Protein AF-A0A2X3EE36-F1 (afdb_monomer_lite)

Organism: Klebsiella pneumoniae (NCBI:txid573)

InterPro domains:
  IPR001188 Spermidine/putrescine-binding periplasmic protein [PR00909] (7-21)
  IPR001188 Spermidine/putrescine-binding periplasmic protein [PR00909] (25-44)
  IPR001188 Spermidine/putrescine-binding periplasmic protein [PR00909] (62-81)
  IPR001188 Spermidine/putrescine-binding periplasmic protein [PR00909] (106-125)
  IPR001188 Spermidine/putrescine-binding periplasmic protein [PR00909] (151-177)
  IPR006059 Bacterial-type extracellular solute-binding protein [PF13416] (22-170)

Radius of gyration: 32.61 Å; chains: 1; bounding box: 85×67×103 Å

Secondary structure (DSSP, 8-state):
--PPPPSSSS-TTSGGGTT-EEEES-HHHHHHHHHHHHT--TT---HHHHHHHHHHHHHHGGGEEEEESS-TTHHHHHTS-SEEEEEHHHHHHHHHTT--EEEE--TT--EE--------TT-TTHHHHHHHHHHHTSHHHHHHHHHHH-PPP--TTHHHHS-HHHHH-TTTS--HHHHHHSEE----GGGHHHHHHHHHHHHHTTSS-TT---PPP-------PPP-PPP---------------------------------------PPP------------HHHHHHHHHHHGGG-PPPEEEEEEE----PPPPP--

Sequence (321 aa):
MTRKLSPAGPTWWKPEYKSSLLLTDDAREVFQMALRKLGYSGNTTDPKEIEAAYNELKKLMPNVAAFNSDNPANPYMEGEVNLGMVWNGSAYVARQAGTPLEVIWPKEGGIFWMDSLSIPANAKNVDGALKLINFLLRPDVAKQVAETIGYPTPNLAARKMLSPAVANDKSLYPDAATIEKGEWQNDVGSASAIYEEYYQKLKAGRLIPQGGTAVPPFFFALTLAPQRAPEERRQFAPARPMVKIHQPLRHRFLPPVGDEPGRQGHQRQFAMPKTTRKRPKRRLNHRAIRFLQHKAVMHLAPPALNIVERVAGKRPPRARG

Foldseek 3Di:
DFDDDDQDAPPLLDPVLFLAEEEELDLLRLLCVQLLNVVHHSQDLPLVSSVNSLVVLLSNLRNYNYYHHVQSCVCQLVPSHFWYWGWLLSQVLSVVVVFQKDFGAHPSAFEFEDDDQDADPPHPCVVVSVVVVVVCLDLVNVLVVCVNRVAFGLNPSVLVVHDPVSNVPCSRFPDPVRVVSHHYDDDNPPSVVSSVVSSVVSVVVSVDPPVDDDDDDPDPPPPPDDDDDDDDDDDDDDDDDDDDDDDDDDDDDDDDDDDDDDDDDDDDDDDDDDDDDDDDPPDPDVVNVVVCVVVSVVPGRGTTITIIGRRPDDDDDDDDD

Structure (mmCIF, N/CA/C/O backbone):
data_AF-A0A2X3EE36-F1
#
_entry.id   AF-A0A2X3EE36-F1
#
loop_
_atom_site.group_PDB
_atom_site.id
_atom_site.type_symbol
_atom_site.label_atom_id
_atom_site.label_alt_id
_atom_site.label_comp_id
_atom_site.label_asym_id
_atom_site.label_entity_id
_atom_site.label_seq_id
_atom_site.pdbx_PDB_ins_code
_atom_site.Cartn_x
_atom_site.Cartn_y
_atom_site.Cartn_z
_atom_site.occupancy
_atom_site.B_iso_or_equiv
_atom_site.auth_seq_id
_atom_site.auth_comp_id
_atom_site.auth_asym_id
_atom_site.auth_atom_id
_atom_site.pdbx_PDB_model_num
ATOM 1 N N . MET A 1 1 ? -16.880 -24.205 15.183 1.00 28.88 1 MET A N 1
ATOM 2 C CA . MET A 1 1 ? -17.5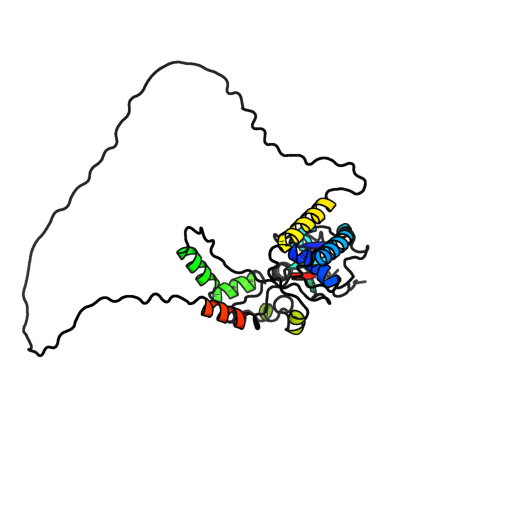38 -23.283 14.232 1.00 28.88 1 MET A CA 1
ATOM 3 C C . MET A 1 1 ? -16.464 -22.419 13.594 1.00 28.88 1 MET A C 1
ATOM 5 O O . MET A 1 1 ? -15.708 -21.806 14.335 1.00 28.88 1 MET A O 1
ATOM 9 N N . THR A 1 2 ? -16.360 -22.381 12.267 1.00 25.48 2 THR A N 1
ATOM 10 C CA . THR A 1 2 ? -15.488 -21.424 11.564 1.00 25.48 2 THR A CA 1
ATOM 11 C C . THR A 1 2 ? -16.133 -20.043 11.613 1.00 25.48 2 THR A C 1
ATOM 13 O O . THR A 1 2 ? -17.184 -19.845 11.001 1.00 25.48 2 THR A O 1
ATOM 16 N N . ARG A 1 3 ? -15.539 -19.093 12.348 1.00 31.31 3 ARG A N 1
ATOM 17 C CA . ARG A 1 3 ? -15.938 -17.683 12.245 1.00 31.31 3 ARG A CA 1
ATOM 18 C C . ARG A 1 3 ? -15.606 -17.213 10.828 1.00 31.31 3 ARG A C 1
ATOM 20 O O . ARG A 1 3 ? -14.444 -17.248 10.452 1.00 31.31 3 ARG A O 1
ATOM 27 N N . LYS A 1 4 ? -16.617 -16.787 10.070 1.00 31.38 4 LYS A N 1
ATOM 28 C CA . LYS A 1 4 ? -16.414 -15.825 8.984 1.00 31.38 4 LYS A CA 1
ATOM 29 C C . LYS A 1 4 ? -16.323 -14.456 9.647 1.00 31.38 4 LYS A C 1
ATOM 31 O O . LYS A 1 4 ? -17.301 -14.068 10.293 1.00 31.38 4 LYS A O 1
ATOM 36 N N . LEU A 1 5 ? -15.207 -13.744 9.528 1.00 39.59 5 LEU A N 1
ATOM 37 C CA . LEU A 1 5 ? -15.243 -12.303 9.765 1.00 39.59 5 LEU A CA 1
ATOM 38 C C . LEU A 1 5 ? -15.802 -11.615 8.502 1.00 39.59 5 LEU A C 1
ATOM 40 O O . LEU A 1 5 ? -16.167 -12.271 7.522 1.00 39.59 5 LEU A O 1
ATOM 44 N N . SER A 1 6 ? -16.055 -10.309 8.581 1.00 34.66 6 SER A N 1
ATOM 45 C CA . SER A 1 6 ? -16.790 -9.581 7.536 1.00 34.66 6 SER A CA 1
ATOM 46 C C . SER A 1 6 ? -15.816 -8.856 6.607 1.00 34.66 6 SER A C 1
ATOM 48 O O . SER A 1 6 ? -14.904 -8.206 7.128 1.00 34.66 6 SER A O 1
ATOM 50 N N . PRO A 1 7 ? -16.012 -8.882 5.269 1.00 41.47 7 PRO A N 1
ATOM 51 C CA . PRO A 1 7 ? -15.188 -8.099 4.351 1.00 41.47 7 PRO A CA 1
ATOM 52 C C . PRO A 1 7 ? -15.228 -6.623 4.747 1.00 41.47 7 PRO A C 1
ATOM 54 O O . PRO A 1 7 ? -16.262 -6.137 5.213 1.00 41.47 7 PRO A O 1
ATOM 57 N N . ALA A 1 8 ? -14.083 -5.951 4.658 1.00 45.56 8 ALA A N 1
ATOM 58 C CA . ALA A 1 8 ? -13.728 -4.961 5.668 1.00 45.56 8 ALA A CA 1
ATOM 59 C C . ALA A 1 8 ? -14.595 -3.688 5.696 1.00 45.56 8 ALA A C 1
ATOM 61 O O . ALA A 1 8 ? -15.374 -3.410 4.785 1.00 45.56 8 ALA A O 1
ATOM 62 N N . GLY A 1 9 ? -14.469 -2.976 6.816 1.00 55.03 9 GLY A N 1
ATOM 63 C CA . GLY A 1 9 ? -15.269 -1.816 7.205 1.00 55.03 9 GLY A CA 1
ATOM 64 C C . GLY A 1 9 ? -15.816 -1.955 8.631 1.00 55.03 9 GLY A C 1
ATOM 65 O O . GLY A 1 9 ? -16.107 -3.081 9.054 1.00 55.03 9 GLY A O 1
ATOM 66 N N . PRO A 1 10 ? -15.881 -0.843 9.395 1.00 55.69 10 PRO A N 1
ATOM 67 C CA . PRO A 1 10 ? -15.977 -0.676 10.860 1.00 55.69 10 PRO A CA 1
ATOM 68 C C . PRO A 1 10 ? -15.433 -1.727 11.853 1.00 55.69 10 PRO A C 1
ATOM 70 O O . PRO A 1 10 ? -15.508 -1.525 13.062 1.00 55.69 10 PRO A O 1
ATOM 73 N N . THR A 1 11 ? -14.873 -2.841 11.393 1.00 70.44 11 THR A N 1
ATOM 74 C CA . THR A 1 11 ? -14.727 -4.066 12.187 1.00 70.44 11 THR A CA 1
ATOM 75 C C . THR A 1 11 ? -13.441 -4.074 13.008 1.00 70.44 11 THR A C 1
ATOM 77 O O . THR A 1 11 ? -13.470 -4.472 14.166 1.00 70.44 11 THR A O 1
ATOM 80 N N . TRP A 1 12 ? -12.335 -3.552 12.476 1.00 84.88 12 TRP A N 1
ATOM 81 C CA . TRP A 1 12 ? -11.042 -3.522 13.173 1.00 84.88 12 TRP A CA 1
ATOM 82 C C . TRP A 1 12 ? -11.025 -2.678 14.455 1.00 84.88 12 TRP A C 1
ATOM 84 O O . TRP A 1 12 ? -10.205 -2.930 15.328 1.00 84.88 12 TRP A O 1
ATOM 94 N N . TRP A 1 13 ? -11.944 -1.718 14.603 1.00 87.88 13 TRP A N 1
ATOM 95 C CA . TRP A 1 13 ? -12.088 -0.887 15.808 1.00 87.88 13 TRP A CA 1
ATOM 96 C C . TRP A 1 13 ? -12.864 -1.578 16.945 1.00 87.88 13 TRP A C 1
ATOM 98 O O . TRP A 1 13 ? -13.008 -1.010 18.026 1.00 87.88 13 TRP A O 1
ATOM 108 N N . LYS A 1 14 ? -13.387 -2.793 16.738 1.00 89.31 14 LYS A N 1
ATOM 109 C CA . LYS A 1 14 ? -14.098 -3.526 17.793 1.00 89.31 14 LYS A CA 1
ATOM 110 C C . LYS A 1 14 ? -13.132 -4.039 18.877 1.00 89.31 14 LYS A C 1
ATOM 112 O O . LYS A 1 14 ? -12.052 -4.518 18.532 1.00 89.31 14 LYS A O 1
ATOM 117 N N . PRO A 1 15 ? -13.537 -4.093 20.162 1.00 87.94 15 PRO A N 1
ATOM 118 C CA . PRO A 1 15 ? -12.712 -4.657 21.240 1.00 87.94 15 PRO A CA 1
ATOM 119 C C . PRO A 1 15 ? -12.329 -6.139 21.071 1.00 87.94 15 PRO A C 1
ATOM 121 O O . PRO A 1 15 ? -11.398 -6.606 21.720 1.00 87.94 15 PRO A O 1
ATOM 124 N N . GLU A 1 16 ? -13.022 -6.886 20.200 1.00 88.88 16 GLU A N 1
ATOM 125 C CA . GLU A 1 16 ? -12.736 -8.302 19.907 1.00 88.88 16 GLU A CA 1
ATOM 126 C C . GLU A 1 16 ? -11.373 -8.542 19.221 1.00 88.88 16 GLU A C 1
ATOM 128 O O . GLU A 1 16 ? -10.934 -9.688 19.161 1.00 88.88 16 GLU A O 1
ATOM 133 N N . TYR A 1 17 ? -10.699 -7.479 18.754 1.00 89.88 17 TYR A N 1
ATOM 134 C CA . TYR A 1 17 ? -9.378 -7.514 18.102 1.00 89.88 17 TYR A CA 1
ATOM 135 C C . TYR A 1 17 ? -8.240 -6.926 18.954 1.00 89.88 17 TYR A C 1
ATOM 137 O O . TYR A 1 17 ? -7.197 -6.542 18.422 1.00 89.88 17 TYR A O 1
ATOM 145 N N . LYS A 1 18 ? -8.434 -6.820 20.277 1.00 90.62 18 LYS A N 1
ATOM 146 C CA . LYS A 1 18 ? -7.412 -6.311 21.203 1.00 90.62 18 LYS A CA 1
ATOM 147 C C . LYS A 1 18 ? -6.085 -7.059 21.017 1.00 90.62 18 LYS A C 1
ATOM 149 O O . LYS A 1 18 ? -6.055 -8.284 21.097 1.00 90.62 18 LYS A O 1
ATOM 154 N N . SER A 1 19 ? -5.001 -6.314 20.800 1.00 90.69 19 SER A N 1
ATOM 155 C CA . SER A 1 19 ? -3.655 -6.841 20.533 1.00 90.69 19 SER A CA 1
ATOM 156 C C . SER A 1 19 ? -3.584 -7.951 19.463 1.00 90.69 19 SER A C 1
ATOM 158 O O . SER A 1 19 ? -2.839 -8.910 19.649 1.00 90.69 19 SER A O 1
ATOM 160 N N . SER A 1 20 ? -4.334 -7.856 18.353 1.00 88.94 20 SER A N 1
ATOM 161 C CA . SER A 1 20 ? -4.339 -8.895 17.300 1.00 88.94 20 SER A CA 1
ATOM 162 C C . SER A 1 20 ? -4.134 -8.409 15.858 1.00 88.94 20 SER A C 1
ATOM 164 O O . SER A 1 20 ? -4.080 -9.247 14.954 1.00 88.94 20 SER A O 1
ATOM 166 N N . LEU A 1 21 ? -4.074 -7.093 15.621 1.00 92.38 21 LEU A N 1
ATOM 167 C CA . LEU A 1 21 ? -3.913 -6.500 14.287 1.00 92.38 21 LEU A CA 1
ATOM 168 C C . LEU A 1 21 ? -2.441 -6.254 13.941 1.00 92.38 21 LEU A C 1
ATOM 170 O O . LEU A 1 21 ? -1.703 -5.705 14.762 1.00 92.38 21 LEU A O 1
ATOM 174 N N . LEU A 1 22 ? -2.044 -6.534 12.700 1.00 93.75 22 LEU A N 1
ATOM 175 C CA . LEU A 1 22 ? -0.858 -5.914 12.099 1.00 93.75 22 LEU A CA 1
ATOM 176 C C . LEU A 1 22 ? -1.270 -4.691 11.274 1.00 93.75 22 LEU A C 1
ATOM 178 O O . LEU A 1 22 ? -2.220 -4.757 10.494 1.00 93.75 22 LEU A O 1
ATOM 182 N N . LEU A 1 23 ? -0.544 -3.588 11.433 1.00 95.00 23 LEU A N 1
ATOM 183 C CA . LEU A 1 23 ? -0.570 -2.461 10.501 1.00 95.00 23 LEU A CA 1
ATOM 184 C C . LEU A 1 23 ? 0.735 -2.455 9.691 1.00 95.00 23 LEU A C 1
ATOM 186 O O . LEU A 1 23 ? 1.769 -2.918 10.182 1.00 95.00 23 LEU A O 1
ATOM 190 N N . THR A 1 24 ? 0.715 -1.944 8.462 1.00 94.06 24 THR A N 1
ATOM 191 C CA . THR A 1 24 ? 1.970 -1.659 7.756 1.00 94.06 24 THR A CA 1
ATOM 192 C C . THR A 1 24 ? 2.668 -0.481 8.430 1.00 94.06 24 THR A C 1
ATOM 194 O O . THR A 1 24 ? 2.008 0.398 8.985 1.00 94.06 24 THR A O 1
ATOM 197 N N . ASP A 1 25 ? 4.004 -0.471 8.449 1.00 95.69 25 ASP A N 1
ATOM 198 C CA . ASP A 1 25 ? 4.755 0.640 9.053 1.00 95.69 25 ASP A CA 1
ATOM 199 C C . ASP A 1 25 ? 4.966 1.797 8.057 1.00 95.69 25 ASP A C 1
ATOM 201 O O . ASP A 1 25 ? 6.096 2.141 7.715 1.00 95.69 25 ASP A O 1
ATOM 205 N N . ASP A 1 26 ? 3.855 2.353 7.563 1.00 96.31 26 ASP A N 1
ATOM 206 C CA . ASP A 1 26 ? 3.809 3.467 6.609 1.00 96.31 26 ASP A CA 1
ATOM 207 C C . ASP A 1 26 ? 2.773 4.523 7.042 1.00 96.31 26 ASP A C 1
ATOM 209 O O . ASP A 1 26 ? 1.603 4.222 7.303 1.00 96.31 26 ASP A O 1
ATOM 213 N N . ALA A 1 27 ? 3.202 5.788 7.104 1.00 96.62 27 ALA A N 1
ATOM 214 C CA . ALA A 1 27 ? 2.373 6.892 7.578 1.00 96.62 27 ALA A CA 1
ATOM 215 C C . ALA A 1 27 ? 1.174 7.186 6.659 1.00 96.62 27 ALA A C 1
ATOM 217 O O . ALA A 1 27 ? 0.090 7.516 7.143 1.00 96.62 27 ALA A O 1
ATOM 218 N N . ARG A 1 28 ? 1.336 7.070 5.336 1.00 97.75 28 ARG A N 1
ATOM 219 C CA . ARG A 1 28 ? 0.282 7.373 4.358 1.00 97.75 28 ARG A CA 1
ATOM 220 C C . ARG A 1 28 ? -0.739 6.248 4.269 1.00 97.75 28 ARG A C 1
ATOM 222 O O . ARG A 1 28 ? -1.928 6.544 4.206 1.00 97.75 28 ARG A O 1
ATOM 229 N N . GLU A 1 29 ? -0.322 4.986 4.310 1.00 96.44 29 GLU A N 1
ATOM 230 C CA . GLU A 1 29 ? -1.220 3.825 4.303 1.00 96.44 29 GLU A CA 1
ATOM 231 C C . GLU A 1 29 ? -2.089 3.781 5.568 1.00 96.44 29 GLU A C 1
ATOM 233 O O . GLU A 1 29 ? -3.316 3.655 5.480 1.00 96.44 29 GLU A O 1
ATOM 238 N N . VAL A 1 30 ? -1.477 3.946 6.748 1.00 96.81 30 VAL A N 1
ATOM 239 C CA . VAL A 1 30 ? -2.191 3.908 8.035 1.00 96.81 30 VAL A CA 1
ATOM 240 C C . VAL A 1 30 ? -3.170 5.079 8.167 1.00 96.81 30 VAL A C 1
ATOM 242 O O . VAL A 1 30 ? -4.303 4.881 8.614 1.00 96.81 30 VAL A O 1
ATOM 245 N N . PHE A 1 31 ? -2.800 6.287 7.725 1.00 97.81 31 PHE A N 1
ATOM 246 C CA . PHE A 1 31 ? -3.742 7.411 7.699 1.00 97.81 31 PHE A CA 1
ATOM 247 C C . PHE A 1 31 ? -4.828 7.251 6.641 1.00 97.81 31 PHE A C 1
ATOM 249 O O . PHE A 1 31 ? -5.990 7.518 6.943 1.00 97.81 31 PHE A O 1
ATOM 256 N N . GLN A 1 32 ? -4.503 6.777 5.436 1.00 97.44 32 GLN A N 1
ATOM 257 C CA . GLN A 1 32 ? -5.495 6.565 4.385 1.00 97.44 32 GLN A CA 1
ATOM 258 C C . GLN A 1 32 ? -6.576 5.571 4.823 1.00 97.44 32 GLN A C 1
ATOM 260 O O . GLN A 1 32 ? -7.752 5.846 4.612 1.00 97.44 32 GLN A O 1
ATOM 265 N N . MET A 1 33 ? -6.231 4.485 5.520 1.00 95.00 33 MET A N 1
ATOM 266 C CA . MET A 1 33 ? -7.220 3.588 6.137 1.00 95.00 33 MET A CA 1
ATOM 267 C C . MET A 1 33 ? -8.234 4.350 7.018 1.00 95.00 33 MET A C 1
ATOM 269 O O . MET A 1 33 ? -9.443 4.129 6.912 1.00 95.00 33 MET A O 1
ATOM 273 N N . ALA A 1 34 ? -7.762 5.244 7.891 1.00 95.75 34 ALA A N 1
ATOM 274 C CA . ALA A 1 34 ? -8.623 5.994 8.806 1.00 95.75 34 ALA A CA 1
ATOM 275 C C . ALA A 1 34 ? -9.409 7.122 8.111 1.00 95.75 34 ALA A C 1
ATOM 277 O O . ALA A 1 34 ? -10.579 7.330 8.431 1.00 95.75 34 ALA A O 1
ATOM 278 N N . LEU A 1 35 ? -8.808 7.795 7.125 1.00 96.94 35 LEU A N 1
ATOM 279 C CA . LEU A 1 35 ? -9.465 8.789 6.269 1.00 96.94 35 LEU A CA 1
ATOM 280 C C . LEU A 1 35 ? -10.614 8.152 5.476 1.00 96.94 35 LEU A C 1
ATOM 282 O O . LEU A 1 35 ? -11.746 8.622 5.559 1.00 96.94 35 LEU A O 1
ATOM 286 N N . ARG A 1 36 ? -10.367 7.014 4.813 1.00 94.44 36 ARG A N 1
ATOM 287 C CA . ARG A 1 36 ? -11.389 6.268 4.058 1.00 94.44 36 ARG A CA 1
ATOM 288 C C . ARG A 1 36 ? -12.525 5.770 4.956 1.00 94.44 36 ARG A C 1
ATOM 290 O O . ARG A 1 36 ? -13.685 5.878 4.569 1.00 94.44 36 ARG A O 1
ATOM 297 N N . LYS A 1 37 ? -12.226 5.322 6.185 1.00 92.62 37 LYS A N 1
ATOM 298 C CA . LYS A 1 37 ? -13.236 4.999 7.218 1.00 92.62 37 LYS A CA 1
ATOM 299 C C . LYS A 1 37 ? -14.109 6.206 7.608 1.00 92.62 37 LYS A C 1
ATOM 301 O O . LYS A 1 37 ? -15.260 6.014 7.998 1.00 92.62 37 LYS A O 1
ATOM 306 N N . LEU A 1 38 ? -13.569 7.424 7.559 1.00 94.44 38 LEU A N 1
ATOM 307 C CA . LEU A 1 38 ? -14.293 8.671 7.838 1.00 94.44 38 LEU A CA 1
ATOM 308 C C . LEU A 1 38 ? -15.017 9.248 6.606 1.00 94.44 38 LEU A C 1
ATOM 310 O O . LEU A 1 38 ? -15.782 10.197 6.752 1.00 94.44 38 LEU A O 1
ATOM 314 N N . GLY A 1 39 ? -14.809 8.679 5.413 1.00 94.88 39 GLY A N 1
ATOM 315 C CA . GLY A 1 39 ? -15.332 9.199 4.145 1.00 94.88 39 GLY A CA 1
ATOM 316 C C . GLY A 1 39 ? -14.458 10.274 3.484 1.00 94.88 39 GLY A C 1
ATOM 317 O O . GLY A 1 39 ? -14.862 10.834 2.468 1.00 94.88 39 GLY A O 1
ATOM 318 N N . TYR A 1 40 ? -13.268 10.545 4.027 1.00 96.75 40 TYR A N 1
ATOM 319 C CA . TYR A 1 40 ? -12.292 11.484 3.470 1.00 96.75 40 TYR A CA 1
ATOM 320 C C . TYR A 1 40 ? -11.366 10.815 2.441 1.00 96.75 40 TYR A C 1
ATOM 322 O O . TYR A 1 40 ? -11.171 9.596 2.437 1.00 96.75 40 TYR A O 1
ATOM 330 N N . SER A 1 41 ? -10.752 11.631 1.582 1.00 96.94 41 SER A N 1
ATOM 331 C CA . SER A 1 41 ? -9.709 11.190 0.647 1.00 96.94 41 SER A CA 1
ATOM 332 C C . SER A 1 41 ? -8.419 10.833 1.389 1.00 96.94 41 SER A C 1
ATOM 334 O O . SER A 1 41 ? -7.961 11.580 2.251 1.00 96.94 41 SER A O 1
ATOM 336 N N . GLY A 1 42 ? -7.764 9.743 0.979 1.00 95.69 42 GLY A N 1
ATOM 337 C CA . GLY A 1 42 ? -6.408 9.378 1.416 1.00 95.69 42 GLY A CA 1
ATOM 338 C C . GLY A 1 42 ? -5.309 10.371 1.018 1.00 95.69 42 GLY A C 1
ATOM 339 O O . GLY A 1 42 ? -4.155 10.215 1.419 1.00 95.69 42 GLY A O 1
ATOM 340 N N . ASN A 1 43 ? -5.658 11.374 0.213 1.00 98.12 43 ASN A N 1
ATOM 341 C CA . ASN A 1 43 ? -4.789 12.420 -0.314 1.00 98.12 43 ASN A CA 1
ATOM 342 C C . ASN A 1 43 ? -5.197 13.818 0.166 1.00 98.12 43 ASN A C 1
ATOM 344 O O . ASN A 1 43 ? -4.785 14.812 -0.431 1.00 98.12 43 ASN A O 1
ATOM 348 N N . THR A 1 44 ? -6.014 13.912 1.220 1.00 98.25 44 THR A N 1
ATOM 349 C CA . THR A 1 44 ? -6.406 15.211 1.770 1.00 98.25 44 THR A CA 1
ATOM 350 C C . THR A 1 44 ? -5.199 16.014 2.254 1.00 98.25 44 THR A C 1
ATOM 352 O O . THR A 1 44 ? -4.204 15.470 2.750 1.00 98.25 44 THR A O 1
ATOM 355 N N . THR A 1 45 ? -5.305 17.330 2.103 1.00 98.25 45 THR A N 1
ATOM 356 C CA . THR A 1 45 ? -4.342 18.321 2.586 1.00 98.25 45 THR A CA 1
ATOM 357 C C . THR A 1 45 ? -4.947 19.250 3.643 1.00 98.25 45 THR A C 1
ATOM 359 O O . THR A 1 45 ? -4.241 20.143 4.110 1.00 98.25 45 THR A O 1
ATOM 362 N N . ASP A 1 46 ? -6.206 19.042 4.065 1.00 98.44 46 ASP A N 1
ATOM 363 C CA . ASP A 1 46 ? -6.790 19.760 5.208 1.00 98.44 46 ASP A CA 1
ATOM 364 C C . ASP A 1 46 ? -6.247 19.166 6.526 1.00 98.44 46 ASP A C 1
ATOM 366 O O . ASP A 1 46 ? -6.512 17.995 6.829 1.00 98.44 46 ASP A O 1
ATOM 370 N N . PRO A 1 47 ? -5.523 19.947 7.356 1.00 97.94 47 PRO A N 1
ATOM 371 C CA . PRO A 1 47 ? -5.020 19.478 8.644 1.00 97.94 47 PRO A CA 1
ATOM 372 C C . PRO A 1 47 ? -6.107 18.928 9.578 1.00 97.94 47 PRO A C 1
ATOM 374 O O . PRO A 1 47 ? -5.806 18.069 10.401 1.00 97.94 47 PRO A O 1
ATOM 377 N N . LYS A 1 48 ? -7.362 19.381 9.455 1.00 98.38 48 LYS A N 1
ATOM 378 C CA . LYS A 1 48 ? -8.489 18.937 10.291 1.00 98.38 48 LYS A CA 1
ATOM 379 C C . LYS A 1 48 ? -8.955 17.528 9.942 1.00 98.38 48 LYS A C 1
ATOM 381 O O . LYS A 1 48 ? -9.296 16.767 10.843 1.00 98.38 48 LYS A O 1
ATOM 386 N N . GLU A 1 49 ? -8.952 17.161 8.661 1.00 98.50 49 GLU A N 1
ATOM 387 C CA . GLU A 1 49 ? -9.277 15.795 8.229 1.00 98.50 49 GLU A CA 1
ATOM 388 C C . GLU A 1 49 ? -8.162 14.823 8.651 1.00 98.50 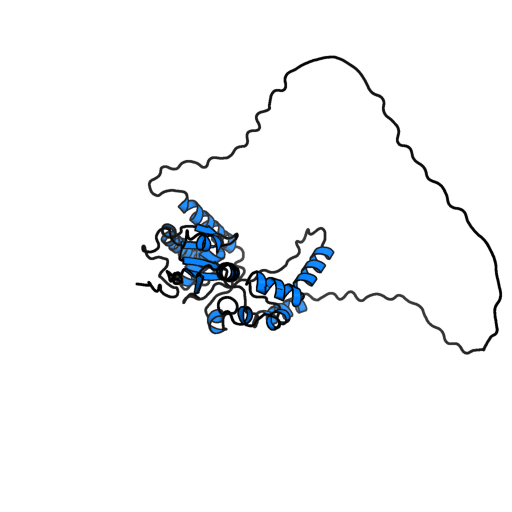49 GLU A C 1
ATOM 390 O O . GLU A 1 49 ? -8.440 13.731 9.154 1.00 98.50 49 GLU A O 1
ATOM 395 N N . ILE A 1 50 ? -6.899 15.259 8.555 1.00 98.44 50 ILE A N 1
ATOM 396 C CA . ILE A 1 50 ? -5.730 14.508 9.042 1.00 98.44 50 ILE A CA 1
ATOM 397 C C . ILE A 1 50 ? -5.786 14.351 10.575 1.00 98.44 50 ILE A C 1
ATOM 399 O O . ILE A 1 50 ? -5.585 13.251 11.093 1.00 98.44 50 ILE A O 1
ATOM 403 N N . GLU A 1 51 ? -6.127 15.405 11.322 1.00 98.31 51 GLU A N 1
ATOM 404 C CA . GLU A 1 51 ? -6.310 15.336 12.777 1.00 98.31 51 GLU A CA 1
ATOM 405 C C . GLU A 1 51 ? -7.504 14.449 13.175 1.00 98.31 51 GLU A C 1
ATOM 407 O O . GLU A 1 51 ? -7.417 13.692 14.148 1.00 98.31 51 GLU A O 1
ATOM 412 N N . ALA A 1 52 ? -8.609 14.472 12.424 1.00 98.31 52 ALA A N 1
ATOM 413 C CA . ALA A 1 52 ? -9.732 13.559 12.636 1.00 98.31 52 ALA A CA 1
ATOM 414 C C . ALA A 1 52 ? -9.301 12.093 12.443 1.00 98.31 52 ALA A C 1
ATOM 416 O O . ALA A 1 52 ? -9.591 11.248 13.295 1.00 98.31 52 ALA A O 1
ATOM 417 N N . ALA A 1 53 ? -8.528 11.799 11.392 1.00 98.00 53 ALA A N 1
ATOM 418 C CA . ALA A 1 53 ? -7.956 10.475 11.156 1.00 98.00 53 ALA A CA 1
ATOM 419 C C . ALA A 1 53 ? -6.988 10.041 12.273 1.00 98.00 53 ALA A C 1
ATOM 421 O O . ALA A 1 53 ? -7.105 8.923 12.773 1.00 98.00 53 ALA A O 1
ATOM 422 N N . TYR A 1 54 ? -6.104 10.925 12.751 1.00 98.00 54 TYR A N 1
ATOM 423 C CA . TYR A 1 54 ? -5.247 10.663 13.918 1.00 98.00 54 TYR A CA 1
ATOM 424 C C . TYR A 1 54 ? -6.065 10.336 15.181 1.00 98.00 54 TYR A C 1
ATOM 426 O O . TYR A 1 54 ? -5.744 9.404 15.926 1.00 98.00 54 TYR A O 1
ATOM 434 N N . ASN A 1 55 ? -7.161 11.062 15.416 1.00 97.44 55 ASN A N 1
ATOM 435 C CA . ASN A 1 55 ? -8.055 10.817 16.547 1.00 97.44 55 ASN A CA 1
ATOM 436 C C . ASN A 1 55 ? -8.847 9.501 16.430 1.00 97.44 55 ASN A C 1
ATOM 438 O O . ASN A 1 55 ? -9.141 8.892 17.461 1.00 97.44 55 ASN A O 1
ATOM 442 N N . GLU A 1 56 ? -9.131 9.014 15.220 1.00 95.69 56 GLU A N 1
ATOM 443 C CA . GLU A 1 56 ? -9.648 7.656 14.999 1.00 95.69 56 GLU A CA 1
ATOM 444 C C . GLU A 1 56 ? -8.570 6.578 15.164 1.00 95.69 56 GLU A C 1
ATOM 446 O O . GLU A 1 56 ? -8.832 5.547 15.788 1.00 95.69 56 GLU A O 1
ATOM 451 N N . LEU A 1 57 ? -7.350 6.808 14.673 1.00 96.19 57 LEU A N 1
ATOM 452 C CA . LEU A 1 57 ? -6.225 5.878 14.816 1.00 96.19 57 LEU A CA 1
ATOM 453 C C . LEU A 1 57 ? -5.859 5.644 16.283 1.00 96.19 57 LEU A C 1
ATOM 455 O O . LEU A 1 57 ? -5.664 4.501 16.690 1.00 96.19 57 LEU A O 1
ATOM 459 N N . LYS A 1 58 ? -5.889 6.689 17.119 1.00 96.00 58 LYS A N 1
ATOM 460 C CA . LYS A 1 58 ? -5.762 6.572 18.585 1.00 96.00 58 LYS A CA 1
ATOM 461 C C . LYS A 1 58 ? -6.736 5.555 19.199 1.00 96.00 58 LYS A C 1
ATOM 463 O O . LYS A 1 58 ? -6.368 4.874 20.153 1.00 96.00 58 LYS A O 1
ATOM 468 N N . LYS A 1 59 ? -7.953 5.419 18.652 1.00 94.44 59 LYS A N 1
ATOM 469 C CA . LYS A 1 59 ? -8.962 4.435 19.100 1.00 94.44 59 LYS A CA 1
ATOM 470 C C . LYS A 1 59 ? -8.656 3.014 18.609 1.00 94.44 59 LYS A C 1
ATOM 472 O O . LYS A 1 59 ? -9.111 2.061 19.231 1.00 94.44 59 LYS A O 1
ATOM 477 N N . LEU A 1 60 ? -7.887 2.871 17.526 1.00 94.12 60 LEU A N 1
ATOM 478 C CA . LEU A 1 60 ? -7.437 1.584 16.987 1.00 94.12 60 LEU A CA 1
ATOM 479 C C . LEU A 1 60 ? -6.226 1.018 17.744 1.00 94.12 60 LEU A C 1
ATOM 481 O O . LEU A 1 60 ? -6.094 -0.197 17.841 1.00 94.12 60 LEU A O 1
ATOM 485 N N . MET A 1 61 ? -5.357 1.869 18.305 1.00 93.75 61 MET A N 1
ATOM 486 C CA . MET A 1 61 ? -4.088 1.448 18.928 1.00 93.75 61 MET A CA 1
ATOM 487 C C . MET A 1 61 ? -4.173 0.292 19.946 1.00 93.75 61 MET A C 1
ATOM 489 O O . MET A 1 61 ? -3.282 -0.556 19.904 1.00 93.75 61 MET A O 1
ATOM 493 N N . PRO A 1 62 ? -5.208 0.161 20.807 1.00 93.06 62 PRO A N 1
ATOM 494 C CA . PRO A 1 62 ? -5.357 -1.001 21.697 1.00 93.06 62 PRO A CA 1
ATOM 495 C C . PRO A 1 62 ? -5.492 -2.356 20.977 1.00 93.06 62 PRO A C 1
ATOM 497 O O . PRO A 1 62 ? -5.303 -3.405 21.594 1.00 93.06 62 PRO A O 1
ATOM 500 N N . ASN A 1 63 ? -5.813 -2.345 19.682 1.00 93.25 63 ASN A N 1
ATOM 501 C CA . ASN A 1 63 ? -5.946 -3.531 18.842 1.00 93.25 63 ASN A CA 1
ATOM 502 C C . ASN A 1 63 ? -4.661 -3.859 18.057 1.00 93.25 63 ASN A C 1
ATOM 504 O O . ASN A 1 63 ? -4.523 -4.971 17.548 1.00 93.25 63 ASN A O 1
ATOM 508 N N . VAL A 1 64 ? -3.696 -2.935 17.980 1.00 93.38 64 VAL A N 1
ATOM 509 C CA . VAL A 1 64 ? -2.477 -3.090 17.169 1.00 93.38 64 VAL A CA 1
ATOM 510 C C . VAL A 1 64 ? -1.419 -3.917 17.905 1.00 93.38 64 VAL A C 1
ATOM 512 O O . VAL A 1 64 ? -0.785 -3.455 18.854 1.00 93.38 64 VAL A O 1
ATOM 515 N N . ALA A 1 65 ? -1.192 -5.138 17.423 1.00 91.88 65 ALA A N 1
ATOM 516 C CA . ALA A 1 65 ? -0.122 -6.027 17.864 1.00 91.88 65 ALA A CA 1
ATOM 517 C C . ALA A 1 65 ? 1.242 -5.600 17.302 1.00 91.88 65 ALA A C 1
ATOM 519 O O . ALA A 1 65 ? 2.215 -5.518 18.050 1.00 91.88 65 ALA A O 1
ATOM 520 N N . ALA A 1 66 ? 1.324 -5.240 16.019 1.00 91.12 66 ALA A N 1
ATOM 521 C CA . ALA A 1 66 ? 2.589 -4.948 15.339 1.00 91.12 66 ALA A CA 1
ATOM 522 C C . ALA A 1 66 ? 2.454 -3.861 14.260 1.00 91.12 66 ALA A C 1
ATOM 524 O O . ALA A 1 66 ? 1.373 -3.649 13.711 1.00 91.12 66 ALA A O 1
ATOM 525 N N . PHE A 1 67 ? 3.583 -3.220 13.955 1.00 93.25 67 PHE A N 1
ATOM 526 C CA . PHE A 1 67 ? 3.816 -2.459 12.727 1.00 93.25 67 PHE A CA 1
ATOM 527 C C . PHE A 1 67 ? 4.931 -3.177 11.953 1.00 93.25 67 PHE A C 1
ATOM 529 O O . PHE A 1 67 ? 5.895 -3.618 12.581 1.00 93.25 67 PHE A O 1
ATOM 536 N N . ASN A 1 68 ? 4.813 -3.335 10.632 1.00 91.31 68 ASN A N 1
ATOM 537 C CA . ASN A 1 68 ? 5.871 -3.945 9.816 1.00 91.31 68 ASN A CA 1
ATOM 538 C C . ASN A 1 68 ? 5.876 -3.400 8.377 1.00 91.31 68 ASN A C 1
ATOM 540 O O . ASN A 1 68 ? 4.822 -3.319 7.750 1.00 91.31 68 ASN A O 1
ATOM 544 N N . SER A 1 69 ? 7.052 -3.061 7.846 1.00 90.44 69 SER A N 1
ATOM 545 C CA . SER A 1 69 ? 7.254 -2.673 6.438 1.00 90.44 69 SER A CA 1
ATOM 546 C C . SER A 1 69 ? 8.416 -3.405 5.742 1.00 90.44 69 SER A C 1
ATOM 548 O O . SER A 1 69 ? 8.595 -3.235 4.541 1.00 90.44 69 SER A O 1
ATOM 550 N N . ASP A 1 70 ? 9.160 -4.275 6.439 1.00 84.25 70 ASP A N 1
ATOM 551 C CA . ASP A 1 70 ? 10.216 -5.107 5.830 1.00 84.25 70 ASP A CA 1
ATOM 552 C C . ASP A 1 70 ? 9.622 -6.281 5.032 1.00 84.25 70 ASP A C 1
ATOM 554 O O . ASP A 1 70 ? 9.967 -6.523 3.876 1.00 84.25 70 ASP A O 1
ATOM 558 N N . ASN A 1 71 ? 8.701 -7.020 5.657 1.00 86.75 71 ASN A N 1
ATOM 559 C CA . ASN A 1 71 ? 7.833 -7.986 4.994 1.00 86.75 71 ASN A CA 1
ATOM 560 C C . ASN A 1 71 ? 6.572 -8.192 5.849 1.00 86.75 71 ASN A C 1
ATOM 562 O O . ASN A 1 71 ? 6.563 -9.080 6.712 1.00 86.75 71 ASN A O 1
ATOM 566 N N . PRO A 1 72 ? 5.483 -7.436 5.613 1.00 85.31 72 PRO A N 1
ATOM 567 C CA . PRO A 1 72 ? 4.317 -7.459 6.493 1.00 85.31 72 PRO A CA 1
ATOM 568 C C . PRO A 1 72 ? 3.614 -8.820 6.568 1.00 85.31 72 PRO A C 1
ATOM 570 O O . PRO A 1 72 ? 2.789 -9.018 7.451 1.00 85.31 72 PRO A O 1
ATOM 573 N N . ALA A 1 73 ? 3.942 -9.784 5.699 1.00 89.12 73 ALA A N 1
ATOM 574 C CA . ALA A 1 73 ? 3.417 -11.143 5.794 1.00 89.12 73 ALA A CA 1
ATOM 575 C C . ALA A 1 73 ? 4.072 -12.010 6.894 1.00 89.12 73 ALA A C 1
ATOM 577 O O . ALA A 1 73 ? 3.401 -12.922 7.378 1.00 89.12 73 ALA A O 1
ATOM 578 N N . ASN A 1 74 ? 5.322 -11.744 7.314 1.00 91.25 74 ASN A N 1
ATOM 579 C CA . ASN A 1 74 ? 6.061 -12.615 8.251 1.00 91.25 74 ASN A CA 1
ATOM 580 C C . ASN A 1 74 ? 5.274 -12.915 9.549 1.00 91.25 74 ASN A C 1
ATOM 582 O O . ASN A 1 74 ? 5.018 -14.097 9.800 1.00 91.25 74 ASN A O 1
ATOM 586 N N . PRO A 1 75 ? 4.737 -11.917 10.288 1.00 91.12 75 PRO A N 1
ATOM 587 C CA . PRO A 1 75 ? 4.042 -12.187 11.553 1.00 91.12 75 PRO A CA 1
ATOM 588 C C . PRO A 1 75 ? 2.738 -12.993 11.401 1.00 91.12 75 PRO A C 1
ATOM 590 O O . PRO A 1 75 ? 2.266 -13.605 12.361 1.00 91.12 75 PRO A O 1
ATOM 593 N N . TYR A 1 76 ? 2.150 -13.054 10.197 1.00 91.12 76 TYR A N 1
ATOM 594 C CA . TYR A 1 76 ? 1.018 -13.945 9.900 1.00 91.12 76 TYR A CA 1
ATOM 595 C C . TYR A 1 76 ? 1.461 -15.394 9.615 1.00 91.12 76 TYR A C 1
ATOM 597 O O . TYR A 1 76 ? 0.705 -16.335 9.886 1.00 91.12 76 TYR A O 1
ATOM 605 N N . MET A 1 77 ? 2.666 -15.579 9.060 1.00 90.12 77 MET A N 1
ATOM 606 C CA . MET A 1 77 ? 3.289 -16.893 8.844 1.00 90.12 77 MET A CA 1
ATOM 607 C C . MET A 1 77 ? 3.704 -17.510 10.183 1.00 90.12 77 MET A C 1
ATOM 609 O O . MET A 1 77 ? 3.352 -18.652 10.473 1.00 90.12 77 MET A O 1
ATOM 613 N N . GLU A 1 78 ? 4.366 -16.714 11.025 1.00 91.00 78 GLU A N 1
ATOM 614 C CA . GLU A 1 78 ? 4.733 -17.045 12.409 1.00 91.00 78 GLU A CA 1
ATOM 615 C C . GLU A 1 78 ? 3.480 -17.225 13.289 1.00 91.00 78 GLU A C 1
ATOM 617 O O . GLU A 1 78 ? 3.442 -18.068 14.186 1.00 91.00 78 GLU A O 1
ATOM 622 N N . GLY A 1 79 ? 2.396 -16.518 12.954 1.00 87.44 79 GLY A N 1
ATOM 623 C CA . GLY A 1 79 ? 1.080 -16.673 13.565 1.00 87.44 79 GLY A CA 1
ATOM 624 C C . GLY A 1 79 ? 0.838 -15.797 14.790 1.00 87.44 79 GLY A C 1
ATOM 625 O O . GLY A 1 79 ? -0.140 -16.040 15.499 1.00 87.44 79 GLY A O 1
ATOM 626 N N . GLU A 1 80 ? 1.691 -14.793 15.007 1.00 86.56 80 GLU A N 1
ATOM 627 C CA . GLU A 1 80 ? 1.541 -13.748 16.025 1.00 86.56 80 GLU A CA 1
ATOM 628 C C . GLU A 1 80 ? 0.273 -12.912 15.797 1.00 86.56 80 GLU A C 1
ATOM 630 O O . GLU A 1 80 ? -0.403 -12.504 16.741 1.00 86.56 80 GLU A O 1
ATOM 635 N N . VAL A 1 81 ? -0.084 -12.704 14.526 1.00 87.38 81 VAL A N 1
ATOM 636 C CA . VAL A 1 81 ? -1.280 -11.976 14.085 1.00 87.38 81 VAL A CA 1
ATOM 637 C C . VAL A 1 81 ? -2.161 -12.839 13.187 1.00 87.38 81 VAL A C 1
ATOM 639 O O . VAL A 1 81 ? -1.713 -13.792 12.548 1.00 87.38 81 VAL A O 1
ATOM 642 N N . ASN A 1 82 ? -3.455 -12.512 13.148 1.00 83.38 82 ASN A N 1
ATOM 643 C CA . ASN A 1 82 ? -4.454 -13.281 12.392 1.00 83.38 82 ASN A CA 1
ATOM 644 C C . ASN A 1 82 ? -5.267 -12.430 11.402 1.00 83.38 82 ASN A C 1
ATOM 646 O O . ASN A 1 82 ? -5.980 -12.989 10.572 1.00 83.38 82 ASN A O 1
ATOM 650 N N . LEU A 1 83 ? -5.164 -11.101 11.471 1.00 89.38 83 LEU A N 1
ATOM 651 C CA . LEU A 1 83 ? -5.757 -10.169 10.515 1.00 89.38 83 LEU A CA 1
ATOM 652 C C . LEU A 1 83 ? -5.019 -8.821 10.547 1.00 89.38 83 LEU A C 1
ATOM 654 O O . LEU A 1 83 ? -4.339 -8.510 11.528 1.00 89.38 83 LEU A O 1
ATOM 658 N N . GLY A 1 84 ? -5.187 -8.017 9.502 1.00 91.88 84 GLY A N 1
ATOM 659 C CA . GLY A 1 84 ? -4.598 -6.682 9.437 1.00 91.88 84 GLY A CA 1
ATOM 660 C C . GLY A 1 84 ? -4.304 -6.210 8.016 1.00 91.88 84 GLY A C 1
ATOM 661 O O . GLY A 1 84 ? -4.886 -6.696 7.042 1.00 91.88 84 GLY A O 1
ATOM 662 N N . MET A 1 85 ? -3.402 -5.235 7.924 1.00 93.00 85 MET A N 1
ATOM 663 C CA . MET A 1 85 ? -2.847 -4.693 6.683 1.00 93.00 85 MET A CA 1
ATOM 664 C C . MET A 1 85 ? -1.739 -5.619 6.171 1.00 93.00 85 MET A C 1
ATOM 666 O O . MET A 1 85 ? -0.945 -6.125 6.966 1.00 93.00 85 MET A O 1
ATOM 670 N N . VAL A 1 86 ? -1.661 -5.840 4.857 1.00 92.81 86 VAL A N 1
ATOM 671 C CA . VAL A 1 86 ? -0.497 -6.465 4.204 1.00 92.81 86 VAL A CA 1
ATOM 672 C C . VAL A 1 86 ? -0.510 -6.188 2.701 1.00 92.81 86 VAL A C 1
ATOM 674 O O . VAL A 1 86 ? -1.553 -6.187 2.041 1.00 92.81 86 VAL A O 1
ATOM 677 N N . TRP A 1 87 ? 0.668 -5.968 2.131 1.00 94.12 87 TRP A N 1
ATOM 678 C CA . TRP A 1 87 ? 0.834 -5.793 0.694 1.00 94.12 87 TRP A CA 1
ATOM 679 C C . TRP A 1 87 ? 0.561 -7.087 -0.088 1.00 94.12 87 TRP A C 1
ATOM 681 O O . TRP A 1 87 ? 0.932 -8.187 0.338 1.00 94.12 87 TRP A O 1
ATOM 691 N N . ASN A 1 88 ? -0.083 -6.969 -1.253 1.00 93.12 88 ASN A N 1
ATOM 692 C CA . ASN A 1 88 ? -0.565 -8.130 -2.006 1.00 93.12 88 ASN A CA 1
ATOM 693 C C . ASN A 1 88 ? 0.545 -9.087 -2.485 1.00 93.12 88 ASN A C 1
ATOM 695 O O . ASN A 1 88 ? 0.346 -10.302 -2.434 1.00 93.12 88 ASN A O 1
ATOM 699 N N . GLY A 1 89 ? 1.717 -8.572 -2.874 1.00 92.06 89 GLY A N 1
ATOM 700 C CA . GLY A 1 89 ? 2.879 -9.392 -3.236 1.00 92.06 89 GLY A CA 1
ATOM 701 C C . GLY A 1 89 ? 3.408 -10.221 -2.061 1.00 92.06 89 GLY A C 1
ATOM 702 O O . GLY A 1 89 ? 3.507 -11.444 -2.168 1.00 92.06 89 GLY A O 1
ATOM 703 N N . SER A 1 90 ? 3.629 -9.598 -0.897 1.00 93.12 90 SER A N 1
ATOM 704 C CA . SER A 1 90 ? 4.006 -10.303 0.341 1.00 93.12 90 SER A CA 1
ATOM 705 C C . SER A 1 90 ? 2.983 -11.375 0.739 1.00 93.12 90 SER A C 1
ATOM 707 O O . SER A 1 90 ? 3.360 -12.500 1.075 1.00 93.12 90 SER A O 1
ATOM 709 N N . ALA A 1 91 ? 1.682 -11.077 0.634 1.00 93.69 91 ALA A N 1
ATOM 710 C CA . ALA A 1 91 ? 0.627 -12.056 0.894 1.00 93.69 91 ALA A CA 1
ATOM 711 C C . ALA A 1 91 ? 0.631 -13.223 -0.115 1.00 93.69 91 ALA A C 1
ATOM 713 O O . ALA A 1 91 ? 0.356 -14.360 0.269 1.00 93.69 91 ALA A O 1
ATOM 714 N N . TYR A 1 92 ? 0.956 -12.979 -1.390 1.00 94.75 92 TYR A N 1
ATOM 715 C CA . TYR A 1 92 ? 1.139 -14.036 -2.393 1.00 94.75 92 TYR A CA 1
ATOM 716 C C . TYR A 1 92 ? 2.345 -14.925 -2.068 1.00 94.75 92 TYR A C 1
ATOM 718 O O . TYR A 1 92 ? 2.195 -16.145 -2.060 1.00 94.75 92 TYR A O 1
ATOM 726 N N . VAL A 1 93 ? 3.504 -14.351 -1.725 1.00 94.31 93 VAL A N 1
ATOM 727 C CA . VAL A 1 93 ? 4.701 -15.130 -1.352 1.00 94.31 93 VAL A CA 1
ATOM 728 C C . VAL A 1 93 ? 4.415 -16.018 -0.134 1.00 94.31 93 VAL A C 1
ATOM 730 O O . VAL A 1 93 ? 4.736 -17.206 -0.149 1.00 94.31 93 VAL A O 1
ATOM 733 N N . ALA A 1 94 ? 3.715 -15.498 0.878 1.00 94.06 94 ALA A N 1
ATOM 734 C CA . ALA A 1 94 ? 3.290 -16.286 2.035 1.00 94.06 94 ALA A CA 1
ATOM 735 C C . ALA A 1 94 ? 2.293 -17.410 1.681 1.00 94.06 94 ALA A C 1
ATOM 737 O O . ALA A 1 94 ? 2.397 -18.503 2.244 1.00 94.06 94 ALA A O 1
ATOM 738 N N . ARG A 1 95 ? 1.376 -17.197 0.717 1.00 94.50 95 ARG A N 1
ATOM 739 C CA . ARG A 1 95 ? 0.521 -18.273 0.169 1.00 94.50 95 ARG A CA 1
ATOM 740 C C . ARG A 1 95 ? 1.340 -19.352 -0.542 1.00 94.50 95 ARG A C 1
ATOM 742 O O . ARG A 1 95 ? 1.075 -20.530 -0.321 1.00 94.50 95 ARG A O 1
ATOM 749 N N . GLN A 1 96 ? 2.343 -18.981 -1.347 1.00 93.19 96 GLN A N 1
ATOM 750 C CA . GLN A 1 96 ? 3.243 -19.951 -1.996 1.00 93.19 96 GLN A CA 1
ATOM 751 C C . GLN A 1 96 ? 4.060 -20.752 -0.968 1.00 93.19 96 GLN A C 1
ATOM 753 O O . GLN A 1 96 ? 4.268 -21.949 -1.141 1.00 93.19 96 GLN A O 1
ATOM 758 N N . ALA A 1 97 ? 4.436 -20.129 0.153 1.00 93.38 97 ALA A N 1
ATOM 759 C CA . ALA A 1 97 ? 5.036 -20.795 1.312 1.00 93.38 97 ALA A CA 1
ATOM 760 C C . ALA A 1 97 ? 4.038 -21.628 2.159 1.00 93.38 97 ALA A C 1
ATOM 762 O O . ALA A 1 97 ? 4.392 -22.105 3.235 1.00 93.38 97 ALA A O 1
ATOM 763 N N . GLY A 1 98 ? 2.792 -21.814 1.704 1.00 93.31 98 GLY A N 1
ATOM 764 C CA . GLY A 1 98 ? 1.783 -22.654 2.361 1.00 93.31 98 GLY A CA 1
ATOM 765 C C . GLY A 1 98 ? 0.988 -21.981 3.486 1.00 93.31 98 GLY A C 1
ATOM 766 O O . GLY A 1 98 ? 0.237 -22.659 4.189 1.00 93.31 98 GLY A O 1
ATOM 767 N N . THR A 1 99 ? 1.112 -20.663 3.672 1.00 92.44 99 THR A N 1
ATOM 768 C CA . THR A 1 99 ? 0.392 -19.935 4.731 1.00 92.44 99 THR A CA 1
ATOM 769 C C . THR A 1 99 ? -1.039 -19.599 4.286 1.00 92.44 99 THR A C 1
ATOM 771 O O . THR A 1 99 ? -1.214 -18.974 3.237 1.00 92.44 99 THR A O 1
ATOM 774 N N . PRO A 1 100 ? -2.086 -19.962 5.059 1.00 90.06 100 PRO A N 1
ATOM 775 C CA . PRO A 1 100 ? -3.484 -19.764 4.671 1.00 90.06 100 PRO A CA 1
ATOM 776 C C . PRO A 1 100 ? -3.947 -18.313 4.905 1.00 90.06 100 PRO A C 1
ATOM 778 O O . PRO A 1 100 ? -4.698 -18.026 5.840 1.00 90.06 100 PRO A O 1
ATOM 781 N N . LEU A 1 101 ? -3.475 -17.398 4.055 1.00 88.12 101 LEU A N 1
ATOM 782 C CA . LEU A 1 101 ? -3.856 -15.981 4.042 1.00 88.12 101 LEU A CA 1
ATOM 783 C C . LEU A 1 101 ? -4.873 -15.707 2.929 1.00 88.12 101 LEU A C 1
ATOM 785 O O . LEU A 1 101 ? -4.560 -15.892 1.751 1.00 88.12 101 LEU A O 1
ATOM 789 N N . GLU A 1 102 ? -6.068 -15.238 3.288 1.00 89.62 102 GLU A N 1
ATOM 790 C CA . GLU A 1 102 ? -7.078 -14.762 2.340 1.00 89.62 102 GLU A CA 1
ATOM 791 C C . GLU A 1 102 ? -6.990 -13.239 2.210 1.00 89.62 102 GLU A C 1
ATOM 793 O O . GLU A 1 102 ? -6.979 -12.526 3.212 1.00 89.62 102 GLU A O 1
ATOM 798 N N . VAL A 1 103 ? -6.901 -12.743 0.972 1.00 90.00 103 VAL A N 1
ATOM 799 C CA . VAL A 1 103 ? -6.768 -11.312 0.668 1.00 90.00 103 VAL A CA 1
ATOM 800 C C . VAL A 1 103 ? -8.139 -10.732 0.342 1.00 90.00 103 VAL A C 1
ATOM 802 O O . VAL A 1 103 ? -8.805 -11.179 -0.591 1.00 90.00 103 VAL A O 1
ATOM 805 N N . ILE A 1 104 ? -8.546 -9.732 1.116 1.00 90.81 104 ILE A N 1
ATOM 806 C CA . ILE A 1 104 ? -9.887 -9.159 1.142 1.00 90.81 104 ILE A CA 1
ATOM 807 C C . ILE A 1 104 ? -9.809 -7.673 0.784 1.00 90.81 104 ILE A C 1
ATOM 809 O O . ILE A 1 104 ? -9.126 -6.883 1.438 1.00 90.81 104 ILE A O 1
ATOM 813 N N . TRP A 1 105 ? -10.584 -7.275 -0.222 1.00 89.25 105 TRP A N 1
ATOM 814 C CA . TRP A 1 105 ? -10.730 -5.875 -0.609 1.00 89.25 105 TRP A CA 1
ATOM 815 C C . TRP A 1 105 ? -11.680 -5.134 0.359 1.00 89.25 105 TRP A C 1
ATOM 817 O O . TRP A 1 105 ? -12.763 -5.655 0.654 1.00 89.25 105 TRP A O 1
ATOM 827 N N . PRO A 1 106 ? -11.324 -3.936 0.871 1.00 88.62 106 PRO A N 1
ATOM 828 C CA . PRO A 1 106 ? -12.193 -3.172 1.770 1.00 88.62 106 PRO A CA 1
ATOM 829 C C . PRO A 1 106 ? -13.449 -2.643 1.068 1.00 88.62 106 PRO A C 1
ATOM 831 O O . PRO A 1 106 ? -13.405 -2.318 -0.121 1.00 88.62 106 PRO A O 1
ATOM 834 N N . LYS A 1 107 ? -14.560 -2.473 1.801 1.00 86.75 107 LYS A N 1
ATOM 835 C CA . LYS A 1 107 ? -15.769 -1.816 1.259 1.00 86.75 107 LYS A CA 1
ATOM 836 C C . LYS A 1 107 ? -15.514 -0.341 0.951 1.00 86.75 107 LYS A C 1
ATOM 838 O O . LYS A 1 107 ? -16.036 0.178 -0.030 1.00 86.75 107 LYS A O 1
ATOM 843 N N . GLU A 1 108 ? -14.669 0.293 1.758 1.00 85.00 108 GLU A N 1
ATOM 844 C CA . GLU A 1 108 ? -14.160 1.656 1.605 1.00 85.00 108 GLU A CA 1
ATOM 845 C C . GLU A 1 108 ? -13.137 1.802 0.457 1.00 85.00 108 GLU A C 1
ATOM 847 O O . GLU A 1 108 ? -12.707 2.919 0.159 1.00 85.00 108 GLU A O 1
ATOM 852 N N . GLY A 1 109 ? -12.762 0.691 -0.194 1.00 87.62 109 GLY A N 1
ATOM 853 C CA . GLY A 1 109 ? -11.792 0.630 -1.284 1.00 87.62 109 GLY A CA 1
ATOM 854 C C . GLY A 1 109 ? -10.372 0.247 -0.849 1.00 87.62 109 GLY A C 1
ATOM 855 O O . GLY A 1 109 ? -9.971 0.464 0.292 1.00 87.62 109 GLY A O 1
ATOM 856 N N . GLY A 1 110 ? -9.609 -0.345 -1.774 1.00 89.38 110 GLY A N 1
ATOM 857 C CA . GLY A 1 110 ? -8.190 -0.666 -1.572 1.00 89.38 110 GLY A CA 1
ATOM 858 C C . GLY A 1 110 ? -7.279 0.566 -1.620 1.00 89.38 110 GLY A C 1
ATOM 859 O O . GLY A 1 110 ? -7.673 1.629 -2.103 1.00 89.38 110 GLY A O 1
ATOM 860 N N . ILE A 1 111 ? -6.046 0.409 -1.140 1.00 95.00 111 ILE A N 1
ATOM 861 C CA . ILE A 1 111 ? -5.013 1.451 -1.177 1.00 95.00 111 ILE A CA 1
ATOM 862 C C . ILE A 1 111 ? -4.015 1.077 -2.278 1.00 95.00 111 ILE A C 1
ATOM 864 O O . ILE A 1 111 ? -3.414 0.003 -2.230 1.00 95.00 111 ILE A O 1
ATOM 868 N N . PHE A 1 112 ? -3.873 1.930 -3.294 1.00 95.38 112 PHE A N 1
ATOM 869 C CA . PHE A 1 112 ? -3.045 1.654 -4.474 1.00 95.38 112 PHE A CA 1
ATOM 870 C C . PHE A 1 112 ? -1.791 2.530 -4.509 1.00 95.38 112 PHE A C 1
ATOM 872 O O . PHE A 1 112 ? -1.853 3.729 -4.238 1.00 95.38 112 PHE A O 1
ATOM 879 N N . TRP A 1 113 ? -0.660 1.945 -4.896 1.00 95.25 113 TRP A N 1
ATOM 880 C CA . TRP A 1 113 ? 0.630 2.631 -4.999 1.00 95.25 113 TRP A CA 1
ATOM 881 C C . TRP A 1 113 ? 1.484 2.043 -6.129 1.00 95.25 113 TRP A C 1
ATOM 883 O O . TRP A 1 113 ? 1.162 1.000 -6.696 1.00 95.25 113 TRP A O 1
ATOM 893 N N . MET A 1 114 ? 2.563 2.733 -6.509 1.00 94.56 114 MET A N 1
ATOM 894 C CA . MET A 1 114 ? 3.492 2.268 -7.546 1.00 94.56 114 MET A CA 1
ATOM 895 C C . MET A 1 114 ? 4.886 2.877 -7.372 1.00 94.56 114 MET A C 1
ATOM 897 O O . MET A 1 114 ? 5.091 4.066 -7.627 1.00 94.56 114 MET A O 1
ATOM 901 N N . ASP A 1 115 ? 5.866 2.035 -7.053 1.00 94.12 115 ASP A N 1
ATOM 902 C CA . ASP A 1 115 ? 7.277 2.419 -7.051 1.00 94.12 115 ASP A CA 1
ATOM 903 C C . ASP A 1 115 ? 7.774 2.817 -8.445 1.00 94.12 115 ASP A C 1
ATOM 905 O O . ASP A 1 115 ? 7.413 2.224 -9.465 1.00 94.12 115 ASP A O 1
ATOM 909 N N . SER A 1 116 ? 8.649 3.824 -8.499 1.00 93.88 116 SER A N 1
ATOM 910 C CA . SER A 1 116 ? 9.193 4.361 -9.751 1.00 93.88 116 SER A CA 1
ATOM 911 C C . SER A 1 116 ? 10.708 4.554 -9.684 1.00 93.88 116 SER A C 1
ATOM 913 O O . SER A 1 116 ? 11.218 5.417 -8.966 1.00 93.88 116 SER A O 1
ATOM 915 N N . LEU A 1 117 ? 11.435 3.777 -10.496 1.00 94.75 117 LEU A N 1
ATOM 916 C CA . LEU A 1 117 ? 12.896 3.845 -10.608 1.00 94.75 117 LEU A CA 1
ATOM 917 C C . LEU A 1 117 ? 13.363 5.263 -10.972 1.00 94.75 117 LEU A C 1
ATOM 919 O O . LEU A 1 117 ? 13.093 5.762 -12.066 1.00 94.75 117 LEU A O 1
ATOM 923 N N . SER A 1 118 ? 14.114 5.879 -10.061 1.00 95.38 118 SER A N 1
ATOM 924 C CA . SER A 1 118 ? 14.607 7.254 -10.171 1.00 95.38 118 SER A CA 1
ATOM 925 C C . SER A 1 118 ? 16.132 7.303 -10.051 1.00 95.38 118 SER A C 1
ATOM 927 O O . SER A 1 118 ? 16.734 6.497 -9.345 1.00 95.38 118 SER A O 1
ATOM 929 N N . ILE A 1 119 ? 16.774 8.254 -10.736 1.00 96.88 119 ILE A N 1
ATOM 930 C CA . ILE A 1 119 ? 18.227 8.475 -10.660 1.00 96.88 119 ILE A CA 1
ATOM 931 C C . ILE A 1 119 ? 18.483 9.724 -9.800 1.00 96.88 119 ILE A C 1
ATOM 933 O O . ILE A 1 119 ? 18.067 10.810 -10.208 1.00 96.88 119 ILE A O 1
ATOM 937 N N . PRO A 1 120 ? 19.165 9.613 -8.642 1.00 96.88 120 PRO A N 1
ATOM 938 C CA . PRO A 1 120 ? 19.504 10.765 -7.808 1.00 96.88 120 PRO A CA 1
ATOM 939 C C . PRO A 1 120 ? 20.333 11.819 -8.554 1.00 96.88 120 PRO A C 1
ATOM 941 O O . PRO A 1 120 ? 21.229 11.485 -9.330 1.00 96.88 120 PRO A O 1
ATOM 944 N N . ALA A 1 121 ? 20.097 13.103 -8.270 1.00 97.44 121 ALA A N 1
ATOM 945 C CA . ALA A 1 121 ? 20.791 14.214 -8.935 1.00 97.44 121 ALA A CA 1
ATOM 946 C C . ALA A 1 121 ? 22.322 14.221 -8.719 1.00 97.44 121 ALA A C 1
ATOM 948 O O . ALA A 1 121 ? 23.058 14.802 -9.512 1.00 97.44 121 ALA A O 1
ATOM 949 N N . ASN A 1 122 ? 22.805 13.551 -7.669 1.00 96.88 122 ASN A N 1
ATOM 950 C CA . ASN A 1 122 ? 24.218 13.374 -7.323 1.00 96.88 122 ASN A CA 1
ATOM 951 C C . ASN A 1 122 ? 24.780 11.982 -7.708 1.00 96.88 122 ASN A C 1
ATOM 953 O O . ASN A 1 122 ? 25.859 11.601 -7.245 1.00 96.88 122 ASN A O 1
ATOM 957 N N . ALA A 1 123 ? 24.068 11.200 -8.531 1.00 97.56 123 ALA A N 1
ATOM 958 C CA . ALA A 1 123 ? 24.459 9.838 -8.887 1.00 97.56 123 ALA A CA 1
ATOM 959 C C . ALA A 1 123 ? 25.774 9.786 -9.689 1.00 97.56 123 ALA A C 1
ATOM 961 O O . ALA A 1 123 ? 25.850 10.208 -10.841 1.00 97.56 123 ALA A O 1
ATOM 962 N N . LYS A 1 124 ? 26.807 9.168 -9.102 1.00 98.12 124 LYS A N 1
ATOM 963 C CA . LYS A 1 124 ? 28.159 9.060 -9.687 1.00 98.12 124 LYS A CA 1
ATOM 964 C C . LYS A 1 124 ? 28.251 8.161 -10.935 1.00 98.12 124 LYS A C 1
ATOM 966 O O . LYS A 1 124 ? 29.270 8.185 -11.615 1.00 98.12 124 LYS A O 1
ATOM 971 N N . ASN A 1 125 ? 27.225 7.355 -11.230 1.00 97.75 125 ASN A N 1
ATOM 972 C CA . ASN A 1 125 ? 27.211 6.396 -12.344 1.00 97.75 125 ASN A CA 1
ATOM 973 C C . ASN A 1 125 ? 25.838 6.353 -13.047 1.00 97.75 125 ASN A C 1
ATOM 975 O O . ASN A 1 125 ? 25.114 5.356 -12.988 1.00 97.75 125 ASN A O 1
ATOM 979 N N . VAL A 1 126 ? 25.474 7.456 -13.707 1.00 98.06 126 VAL A N 1
ATOM 980 C CA . VAL A 1 126 ? 24.206 7.589 -14.453 1.00 98.06 126 VAL A CA 1
ATOM 981 C C . VAL A 1 126 ? 24.090 6.544 -15.573 1.00 98.06 126 VAL A C 1
ATOM 983 O O . VAL A 1 126 ? 23.038 5.929 -15.724 1.00 98.06 126 VAL A O 1
ATOM 986 N N . ASP A 1 127 ? 25.171 6.273 -16.310 1.00 98.12 127 ASP A N 1
ATOM 987 C CA . ASP A 1 127 ? 25.184 5.275 -17.392 1.00 98.12 127 ASP A CA 1
ATOM 988 C C . ASP A 1 127 ? 24.923 3.846 -16.884 1.00 98.12 127 ASP A C 1
ATOM 990 O O . ASP A 1 127 ? 24.256 3.058 -17.558 1.00 98.12 127 ASP A O 1
ATOM 994 N N . GLY A 1 128 ? 25.426 3.498 -15.695 1.00 98.19 128 GLY A N 1
ATOM 995 C CA . GLY A 1 128 ? 25.120 2.235 -15.023 1.00 98.19 128 GLY A CA 1
ATOM 996 C C . GLY A 1 128 ? 23.655 2.149 -14.597 1.00 98.19 128 GLY A C 1
ATOM 997 O O . GLY A 1 128 ? 22.996 1.148 -14.878 1.00 98.19 128 GLY A O 1
ATOM 998 N N . ALA A 1 129 ? 23.117 3.217 -14.001 1.00 97.69 129 ALA A N 1
ATOM 999 C CA . ALA A 1 129 ? 21.713 3.279 -13.595 1.00 97.69 129 ALA A CA 1
ATOM 1000 C C . ALA A 1 129 ? 20.753 3.170 -14.797 1.00 97.69 129 ALA A C 1
ATOM 1002 O O . ALA A 1 129 ? 19.793 2.405 -14.750 1.00 97.69 129 ALA A O 1
ATOM 1003 N N . LEU A 1 130 ? 21.047 3.845 -15.914 1.00 97.75 130 LEU A N 1
ATOM 1004 C CA . LEU A 1 130 ? 20.265 3.734 -17.152 1.00 97.75 130 LEU A CA 1
ATOM 1005 C C . LEU A 1 130 ? 20.295 2.313 -17.742 1.00 97.75 130 LEU A C 1
ATOM 1007 O O . LEU A 1 130 ? 19.269 1.833 -18.227 1.00 97.75 130 LEU A O 1
ATOM 1011 N N . LYS A 1 131 ? 21.435 1.611 -17.670 1.00 98.25 131 LYS A N 1
ATOM 1012 C CA . LYS A 1 131 ? 21.532 0.196 -18.077 1.00 98.25 131 LYS A CA 1
ATOM 1013 C C . LYS A 1 131 ? 20.712 -0.722 -17.167 1.00 98.25 131 LYS A C 1
ATOM 1015 O O . LYS A 1 131 ? 20.044 -1.613 -17.684 1.00 98.25 131 LYS A O 1
ATOM 1020 N N . LEU A 1 132 ? 20.720 -0.487 -15.852 1.00 97.69 132 LEU A N 1
ATOM 1021 C CA . LEU A 1 132 ? 19.915 -1.241 -14.885 1.00 97.69 132 LEU A CA 1
ATOM 1022 C C . LEU A 1 132 ? 18.410 -1.037 -15.117 1.00 97.69 132 LEU A C 1
ATOM 1024 O O . LEU A 1 132 ? 17.672 -2.013 -15.206 1.00 97.69 132 LEU A O 1
ATOM 1028 N N . ILE A 1 133 ? 17.963 0.208 -15.308 1.00 97.12 133 ILE A N 1
ATOM 1029 C CA . ILE A 1 133 ? 16.567 0.523 -15.651 1.00 97.12 133 ILE A CA 1
ATOM 1030 C C . ILE A 1 133 ? 16.167 -0.184 -16.955 1.00 97.12 133 ILE A C 1
ATOM 1032 O O . ILE A 1 133 ? 15.143 -0.859 -17.005 1.00 97.12 133 ILE A O 1
ATOM 1036 N N . ASN A 1 134 ? 16.999 -0.111 -17.999 1.00 97.56 134 ASN A N 1
ATOM 1037 C CA . ASN A 1 134 ? 16.734 -0.796 -19.267 1.00 97.56 134 ASN A CA 1
ATOM 1038 C C . ASN A 1 134 ? 16.723 -2.334 -19.136 1.00 97.56 134 ASN A C 1
ATOM 1040 O O . ASN A 1 134 ? 16.011 -3.000 -19.882 1.00 97.56 134 ASN A O 1
ATOM 1044 N N . PHE A 1 135 ? 17.496 -2.909 -18.209 1.00 98.06 135 PHE A N 1
ATOM 1045 C CA . PHE A 1 135 ? 17.461 -4.342 -17.902 1.00 98.06 135 PHE A CA 1
ATOM 1046 C C . PHE A 1 135 ? 16.149 -4.741 -17.210 1.00 98.06 135 PHE A C 1
ATOM 1048 O O . PHE A 1 135 ? 15.487 -5.667 -17.670 1.00 98.06 135 PHE A O 1
ATOM 1055 N N . LEU A 1 136 ? 15.735 -4.008 -16.171 1.00 95.88 136 LEU A N 1
ATOM 1056 C CA . LEU A 1 136 ? 14.491 -4.263 -15.430 1.00 95.88 136 LEU A CA 1
ATOM 1057 C C . LEU A 1 136 ? 13.229 -4.041 -16.285 1.00 95.88 136 LEU A C 1
ATOM 1059 O O . LEU A 1 136 ? 12.219 -4.706 -16.078 1.00 95.88 136 LEU A O 1
ATOM 1063 N N . LEU A 1 137 ? 13.290 -3.157 -17.287 1.00 95.88 137 LEU A N 1
ATOM 1064 C CA . LEU A 1 137 ? 12.206 -2.936 -18.252 1.00 95.88 137 LEU A CA 1
ATOM 1065 C C . LEU A 1 137 ? 12.087 -4.027 -19.335 1.00 95.88 137 LEU A C 1
ATOM 1067 O O . LEU A 1 137 ? 11.146 -3.983 -20.134 1.00 95.88 137 LEU A O 1
ATOM 1071 N N . ARG A 1 138 ? 12.987 -5.020 -19.390 1.00 98.12 138 ARG A N 1
ATOM 1072 C CA . ARG A 1 138 ? 12.833 -6.151 -20.318 1.00 98.12 138 ARG A CA 1
ATOM 1073 C C . ARG A 1 138 ? 11.605 -6.999 -19.942 1.00 98.12 138 ARG A C 1
ATOM 1075 O O . ARG A 1 138 ? 11.429 -7.296 -18.761 1.00 98.12 138 ARG A O 1
ATOM 1082 N N . PRO A 1 139 ? 10.779 -7.452 -20.908 1.00 98.12 139 PRO A N 1
ATOM 1083 C CA . PRO A 1 139 ? 9.577 -8.234 -20.605 1.00 98.12 139 PRO A CA 1
ATOM 1084 C C . PRO A 1 139 ? 9.842 -9.564 -19.888 1.00 98.12 139 PRO A C 1
ATOM 1086 O O . PRO A 1 139 ? 9.045 -9.969 -19.050 1.00 98.12 139 PRO A O 1
ATOM 1089 N N . ASP A 1 140 ? 10.958 -10.232 -20.186 1.00 97.88 140 ASP A N 1
ATOM 1090 C CA . ASP A 1 140 ? 11.337 -11.503 -19.566 1.00 97.88 140 ASP A CA 1
ATOM 1091 C C . ASP A 1 140 ? 11.811 -11.324 -18.115 1.00 97.88 140 ASP A C 1
ATOM 1093 O O . ASP A 1 140 ? 11.348 -12.038 -17.227 1.00 97.88 140 ASP A O 1
ATOM 1097 N N . VAL A 1 141 ? 12.640 -10.307 -17.854 1.00 98.06 141 VAL A N 1
ATOM 1098 C 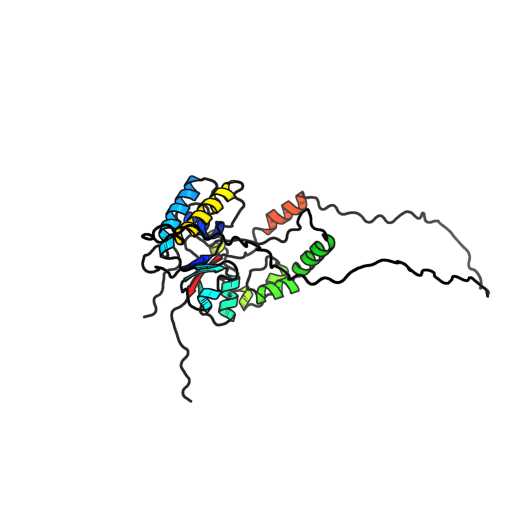CA . VAL A 1 141 ? 13.085 -9.934 -16.499 1.00 98.06 141 VAL A CA 1
ATOM 1099 C C . VAL A 1 141 ? 11.895 -9.494 -15.641 1.00 98.06 141 VAL A C 1
ATOM 1101 O O . VAL A 1 141 ? 11.709 -9.993 -14.532 1.00 98.06 141 VAL A O 1
ATOM 1104 N N . ALA A 1 142 ? 11.044 -8.607 -16.164 1.00 96.38 142 ALA A N 1
ATOM 1105 C CA . ALA A 1 142 ? 9.867 -8.123 -15.446 1.00 96.38 142 ALA A CA 1
ATOM 1106 C C . ALA A 1 142 ? 8.828 -9.231 -15.187 1.00 96.38 142 ALA A C 1
ATOM 1108 O O . ALA A 1 142 ? 8.175 -9.211 -14.143 1.00 96.38 142 ALA A O 1
ATOM 1109 N N . LYS A 1 143 ? 8.706 -10.222 -16.086 1.00 97.38 143 LYS A N 1
ATOM 1110 C CA . LYS A 1 143 ? 7.914 -11.439 -15.849 1.00 97.38 143 LYS A CA 1
ATOM 1111 C C . LYS A 1 143 ? 8.504 -12.248 -14.688 1.00 97.38 143 LYS A C 1
ATOM 1113 O O . LYS A 1 143 ? 7.783 -12.535 -13.737 1.00 97.38 143 LYS A O 1
ATOM 1118 N N . GLN A 1 144 ? 9.793 -12.594 -14.760 1.00 97.81 144 GLN A N 1
ATOM 1119 C CA . GLN A 1 144 ? 10.468 -13.427 -13.759 1.00 97.81 144 GLN A CA 1
ATOM 1120 C C . GLN A 1 144 ? 10.338 -12.836 -12.351 1.00 97.81 144 GLN A C 1
ATOM 1122 O O . GLN A 1 144 ? 10.023 -13.558 -11.406 1.00 97.81 144 GLN A O 1
ATOM 1127 N N . VAL A 1 145 ? 10.544 -11.523 -12.212 1.00 95.75 145 VAL A N 1
ATOM 1128 C CA . VAL A 1 145 ? 10.366 -10.822 -10.935 1.00 95.75 145 VAL A CA 1
ATOM 1129 C C . VAL A 1 145 ? 8.915 -10.935 -10.461 1.00 95.75 145 VAL A C 1
ATOM 1131 O O . VAL A 1 145 ? 8.692 -11.442 -9.366 1.00 95.75 145 VAL A O 1
ATOM 1134 N N . ALA A 1 146 ? 7.930 -10.553 -11.280 1.00 95.06 146 ALA A N 1
ATOM 1135 C CA . ALA A 1 146 ? 6.518 -10.538 -10.882 1.00 95.06 146 ALA A CA 1
ATOM 1136 C C . ALA A 1 146 ? 5.968 -11.918 -10.467 1.00 95.06 146 ALA A C 1
ATOM 1138 O O . ALA A 1 146 ? 5.205 -12.003 -9.509 1.00 95.06 146 ALA A O 1
ATOM 1139 N N . GLU A 1 147 ? 6.375 -13.008 -11.127 1.00 96.44 147 GLU A N 1
ATOM 1140 C CA . GLU A 1 147 ? 5.969 -14.367 -10.721 1.00 96.44 147 GLU A CA 1
ATOM 1141 C C . GLU A 1 147 ? 6.629 -14.831 -9.412 1.00 96.44 147 GLU A C 1
ATOM 1143 O O . GLU A 1 147 ? 6.051 -15.646 -8.691 1.00 96.44 147 GLU A O 1
ATOM 1148 N N . THR A 1 148 ? 7.808 -14.286 -9.092 1.00 94.44 148 THR A N 1
ATOM 1149 C CA . THR A 1 148 ? 8.584 -14.614 -7.888 1.00 94.44 148 THR A CA 1
ATOM 1150 C C . THR A 1 148 ? 8.095 -13.836 -6.663 1.00 94.44 148 THR A C 1
ATOM 1152 O O . THR A 1 148 ? 7.896 -14.428 -5.607 1.00 94.44 148 THR A O 1
ATOM 1155 N N . ILE A 1 149 ? 7.893 -12.517 -6.788 1.00 93.75 149 ILE A N 1
ATOM 1156 C CA . ILE A 1 149 ? 7.557 -11.625 -5.656 1.00 93.75 149 ILE A CA 1
ATOM 1157 C C . ILE A 1 149 ? 6.065 -11.265 -5.567 1.00 93.75 149 ILE A C 1
ATOM 1159 O O . ILE A 1 149 ? 5.662 -10.532 -4.670 1.00 93.75 149 ILE A O 1
ATOM 1163 N N . GLY A 1 150 ? 5.242 -11.725 -6.513 1.00 92.88 150 GLY A N 1
ATOM 1164 C CA . GLY A 1 150 ? 3.797 -11.478 -6.573 1.00 92.88 150 GLY A CA 1
ATOM 1165 C C . GLY A 1 150 ? 3.380 -10.061 -6.983 1.00 92.88 150 GLY A C 1
ATOM 1166 O O . GLY A 1 150 ? 2.264 -9.876 -7.460 1.00 92.88 150 GLY A O 1
ATOM 1167 N N . TYR A 1 151 ? 4.243 -9.052 -6.837 1.00 94.62 151 TYR A N 1
ATOM 1168 C CA . TYR A 1 151 ? 3.872 -7.666 -7.126 1.00 94.62 151 TYR A CA 1
ATOM 1169 C C . TYR A 1 151 ? 3.491 -7.440 -8.608 1.00 94.62 151 TYR A C 1
ATOM 1171 O O . TYR A 1 151 ? 4.230 -7.856 -9.509 1.00 94.62 151 TYR A O 1
ATOM 1179 N N . PRO A 1 152 ? 2.352 -6.769 -8.885 1.00 94.75 152 PRO A N 1
ATOM 1180 C CA . PRO A 1 152 ? 1.869 -6.512 -10.242 1.00 94.75 152 PRO A CA 1
ATOM 1181 C C . PRO A 1 152 ? 2.863 -5.741 -11.111 1.00 94.75 152 PRO A C 1
ATOM 1183 O O . PRO A 1 152 ? 3.388 -4.704 -10.710 1.00 94.75 152 PRO A O 1
ATOM 1186 N N . THR A 1 153 ? 3.094 -6.215 -12.340 1.00 94.69 153 THR A N 1
ATOM 1187 C CA . THR A 1 153 ? 4.010 -5.541 -13.268 1.00 94.69 153 THR A CA 1
ATOM 1188 C C . THR A 1 153 ? 3.279 -4.529 -14.162 1.00 94.69 153 THR A C 1
ATOM 1190 O O . THR A 1 153 ? 2.354 -4.913 -14.885 1.00 94.69 153 THR A O 1
ATOM 1193 N N . PRO A 1 154 ? 3.723 -3.255 -14.219 1.00 94.00 154 PRO A N 1
ATOM 1194 C CA . PRO A 1 154 ? 3.218 -2.277 -15.186 1.00 94.00 154 PRO A CA 1
ATOM 1195 C C . PRO A 1 154 ? 3.725 -2.537 -16.620 1.00 94.00 154 PRO A C 1
ATOM 1197 O O . PRO A 1 154 ? 3.355 -1.835 -17.562 1.00 94.00 154 PRO A O 1
ATOM 1200 N N . ASN A 1 155 ? 4.584 -3.542 -16.832 1.00 95.94 155 ASN A N 1
ATOM 1201 C CA . ASN A 1 155 ? 5.080 -3.900 -18.156 1.00 95.94 155 ASN A CA 1
ATOM 1202 C C . ASN A 1 155 ? 4.031 -4.730 -18.921 1.00 95.94 155 ASN A C 1
ATOM 1204 O O . ASN A 1 155 ? 3.939 -5.946 -18.758 1.00 95.94 155 ASN A O 1
ATOM 1208 N N . LEU A 1 156 ? 3.269 -4.081 -19.810 1.00 95.75 156 LEU A N 1
ATOM 1209 C CA . LEU A 1 156 ? 2.217 -4.712 -20.627 1.00 95.75 156 LEU A CA 1
ATOM 1210 C C . LEU A 1 156 ? 2.685 -5.890 -21.503 1.00 95.75 156 LEU A C 1
ATOM 1212 O O . LEU A 1 156 ? 1.853 -6.706 -21.901 1.00 95.75 156 LEU A O 1
ATOM 1216 N N . ALA A 1 157 ? 3.977 -5.994 -21.829 1.00 96.50 157 ALA A N 1
ATOM 1217 C CA . ALA A 1 157 ? 4.510 -7.159 -22.531 1.00 96.50 157 ALA A CA 1
ATOM 1218 C C . ALA A 1 157 ? 4.726 -8.325 -21.553 1.00 96.50 157 ALA A C 1
ATOM 1220 O O . ALA A 1 157 ? 4.201 -9.412 -21.784 1.00 96.50 157 ALA A O 1
ATOM 1221 N N . ALA A 1 158 ? 5.382 -8.076 -20.413 1.00 96.62 158 ALA A N 1
ATOM 1222 C CA . ALA A 1 158 ? 5.535 -9.066 -19.343 1.00 96.62 158 ALA A CA 1
ATOM 1223 C C . ALA A 1 158 ? 4.175 -9.578 -18.837 1.00 96.62 158 ALA A C 1
ATOM 1225 O O . ALA A 1 158 ? 3.987 -10.780 -18.664 1.00 96.62 158 ALA A O 1
ATOM 1226 N N . ARG A 1 159 ? 3.186 -8.683 -18.702 1.00 95.19 159 ARG A N 1
ATOM 1227 C CA . ARG A 1 159 ? 1.816 -8.980 -18.252 1.00 95.19 159 ARG A CA 1
ATOM 1228 C C . ARG A 1 159 ? 1.072 -10.002 -19.123 1.00 95.19 159 ARG A C 1
ATOM 1230 O O . ARG A 1 159 ? 0.168 -10.667 -18.616 1.00 95.19 159 ARG A O 1
ATOM 1237 N N . LYS A 1 160 ? 1.454 -10.129 -20.401 1.00 96.62 160 LYS A N 1
ATOM 1238 C CA . LYS A 1 160 ? 0.953 -11.138 -21.358 1.00 96.62 160 LYS A CA 1
ATOM 1239 C C . LYS A 1 160 ? 1.748 -12.450 -21.331 1.00 96.62 160 LYS A C 1
ATOM 1241 O O . LYS A 1 160 ? 1.294 -13.436 -21.895 1.00 96.62 160 LYS A O 1
ATOM 1246 N N . MET A 1 161 ? 2.930 -12.450 -20.715 1.00 97.56 161 MET A N 1
ATOM 1247 C CA . MET A 1 161 ? 3.834 -13.602 -20.611 1.00 97.56 161 MET A CA 1
ATOM 1248 C C . MET A 1 161 ? 3.732 -14.326 -19.257 1.00 97.56 161 MET A C 1
ATOM 1250 O O . MET A 1 161 ? 4.308 -15.407 -19.113 1.00 97.56 161 MET A O 1
ATOM 1254 N N . LEU A 1 162 ? 3.039 -13.742 -18.270 1.00 97.12 162 LEU A N 1
ATOM 1255 C CA . LEU A 1 162 ? 2.740 -14.371 -16.978 1.00 97.12 162 LEU A CA 1
ATOM 1256 C C . LEU A 1 162 ? 1.927 -15.662 -17.154 1.00 97.12 162 LEU A C 1
ATOM 1258 O O . LEU A 1 162 ? 1.054 -15.759 -18.016 1.00 97.12 162 LEU A O 1
ATOM 1262 N N . SER A 1 163 ? 2.180 -16.626 -16.279 1.00 97.50 163 SER A N 1
ATOM 1263 C CA . SER A 1 163 ? 1.366 -17.824 -16.093 1.00 97.50 163 SER A CA 1
ATOM 1264 C C . SER A 1 163 ? -0.092 -17.478 -15.734 1.00 97.50 163 SER A C 1
ATOM 1266 O O . SER A 1 163 ? -0.331 -16.505 -15.013 1.00 97.50 163 SER A O 1
ATOM 1268 N N . PRO A 1 164 ? -1.091 -18.279 -16.164 1.00 96.44 164 PRO A N 1
ATOM 1269 C CA . PRO A 1 164 ? -2.504 -18.024 -15.864 1.00 96.44 164 PRO A CA 1
ATOM 1270 C C . PRO A 1 164 ? -2.839 -17.923 -14.370 1.00 96.44 164 PRO A C 1
ATOM 1272 O O . PRO A 1 164 ? -3.782 -17.222 -14.016 1.00 96.44 164 PRO A O 1
ATOM 1275 N N . ALA A 1 165 ? -2.074 -18.590 -13.498 1.00 94.38 165 ALA A N 1
ATOM 1276 C CA . ALA A 1 165 ? -2.248 -18.511 -12.048 1.00 94.38 165 ALA A CA 1
ATOM 1277 C C . ALA A 1 165 ? -1.970 -17.092 -11.522 1.00 94.38 165 ALA A C 1
ATOM 1279 O O . ALA A 1 165 ? -2.842 -16.482 -10.911 1.00 94.38 165 ALA A O 1
ATOM 1280 N N . VAL A 1 166 ? -0.797 -16.528 -11.837 1.00 95.38 166 VAL A N 1
ATOM 1281 C CA . VAL A 1 166 ? -0.428 -15.157 -11.442 1.00 95.38 166 VAL A CA 1
ATOM 1282 C C . VAL A 1 166 ? -1.251 -14.126 -12.217 1.00 95.38 166 VAL A C 1
ATOM 1284 O O . VAL A 1 166 ? -1.688 -13.128 -11.657 1.00 95.38 166 VAL A O 1
ATOM 1287 N N . ALA A 1 167 ? -1.512 -14.374 -13.503 1.00 94.44 167 ALA A N 1
ATOM 1288 C CA . ALA A 1 167 ? -2.243 -13.461 -14.379 1.00 94.44 167 ALA A CA 1
ATOM 1289 C C . ALA A 1 167 ? -3.728 -13.274 -14.012 1.00 94.44 167 ALA A C 1
ATOM 1291 O O . ALA A 1 167 ? -4.303 -12.262 -14.416 1.00 94.44 167 ALA A O 1
ATOM 1292 N N . ASN A 1 168 ? -4.344 -14.218 -13.293 1.00 95.50 168 ASN A N 1
ATOM 1293 C CA . ASN A 1 168 ? -5.770 -14.184 -12.947 1.00 95.50 168 ASN A CA 1
ATOM 1294 C C . ASN A 1 168 ? -6.042 -14.088 -11.432 1.00 95.50 168 ASN A C 1
ATOM 1296 O O . ASN A 1 168 ? -7.205 -13.976 -11.044 1.00 95.50 168 ASN A O 1
ATOM 1300 N N . ASP A 1 169 ? -5.010 -14.105 -10.578 1.00 95.25 169 ASP A N 1
ATOM 1301 C CA . ASP A 1 169 ? -5.159 -13.897 -9.132 1.00 95.25 169 ASP A CA 1
ATOM 1302 C C . ASP A 1 169 ? -5.712 -12.487 -8.849 1.00 95.25 169 ASP A C 1
ATOM 1304 O O . ASP A 1 169 ? -5.055 -11.477 -9.105 1.00 95.25 169 ASP A O 1
ATOM 1308 N N . LYS A 1 170 ? -6.933 -12.420 -8.302 1.00 94.06 170 LYS A N 1
ATOM 1309 C CA . LYS A 1 170 ? -7.658 -11.171 -8.014 1.00 94.06 170 LYS A CA 1
ATOM 1310 C C . LYS A 1 170 ? -7.123 -10.370 -6.827 1.00 94.06 170 LYS A C 1
ATOM 1312 O O . LYS A 1 170 ? -7.544 -9.230 -6.654 1.00 94.06 170 LYS A O 1
ATOM 1317 N N . SER A 1 171 ? -6.196 -10.916 -6.042 1.00 92.62 171 SER A N 1
ATOM 1318 C CA . SER A 1 171 ? -5.428 -10.134 -5.065 1.00 92.62 171 SER A CA 1
ATOM 1319 C C . SER A 1 171 ? -4.281 -9.357 -5.717 1.00 92.62 171 SER A C 1
ATOM 1321 O O . SER A 1 171 ? -3.897 -8.299 -5.225 1.00 92.62 171 SER A O 1
ATOM 1323 N N . LEU A 1 172 ? -3.756 -9.857 -6.843 1.00 93.94 172 LEU A N 1
ATOM 1324 C CA . LEU A 1 172 ? -2.667 -9.232 -7.597 1.00 93.94 172 LEU A CA 1
ATOM 1325 C C . LEU A 1 172 ? -3.209 -8.332 -8.711 1.00 93.94 172 LEU A C 1
ATOM 1327 O O . LEU A 1 172 ? -2.838 -7.170 -8.815 1.00 93.94 172 LEU A O 1
ATOM 1331 N N . TYR A 1 173 ? -4.131 -8.855 -9.516 1.00 94.69 173 TYR A N 1
ATOM 1332 C CA . TYR A 1 173 ? -4.773 -8.155 -10.623 1.00 94.69 173 TYR A CA 1
ATOM 1333 C C . TYR A 1 173 ? -6.280 -8.001 -10.354 1.00 94.69 173 TYR A C 1
ATOM 1335 O O . TYR A 1 173 ? -7.087 -8.763 -10.909 1.00 94.69 173 TYR A O 1
ATOM 1343 N N . PRO A 1 174 ? -6.681 -7.035 -9.501 1.00 93.06 174 PRO A N 1
ATOM 1344 C CA . PRO A 1 174 ? -8.088 -6.704 -9.288 1.00 93.06 174 PRO A CA 1
ATOM 1345 C C . PRO A 1 174 ? -8.802 -6.338 -10.597 1.00 93.06 174 PRO A C 1
ATOM 1347 O O . PRO A 1 174 ? -8.189 -5.960 -11.596 1.00 93.06 174 PRO A O 1
ATOM 1350 N N . ASP A 1 175 ? -10.128 -6.460 -10.601 1.00 91.50 175 ASP A N 1
ATOM 1351 C CA . ASP A 1 175 ? -10.963 -5.870 -11.653 1.00 91.50 175 ASP A CA 1
ATOM 1352 C C . ASP A 1 175 ? -11.104 -4.346 -11.513 1.00 91.50 175 ASP A C 1
ATOM 1354 O O . ASP A 1 175 ? -10.796 -3.747 -10.482 1.00 91.50 175 ASP A O 1
ATOM 1358 N N . ALA A 1 176 ? -11.608 -3.720 -12.579 1.00 91.19 176 ALA A N 1
ATOM 1359 C CA . ALA A 1 176 ? -11.804 -2.278 -12.647 1.00 91.19 176 ALA A CA 1
ATOM 1360 C C . ALA A 1 176 ? -12.735 -1.743 -11.545 1.00 91.19 176 ALA A C 1
ATOM 1362 O O . ALA A 1 176 ? -12.453 -0.681 -11.009 1.00 91.19 176 ALA A O 1
ATOM 1363 N N . ALA A 1 177 ? -13.779 -2.481 -11.149 1.00 91.94 177 ALA A N 1
ATOM 1364 C CA . ALA A 1 177 ? -14.721 -2.050 -10.109 1.00 91.94 177 ALA A CA 1
ATOM 1365 C C . ALA A 1 177 ? -14.104 -2.062 -8.696 1.00 91.94 177 ALA A C 1
ATOM 1367 O O . ALA A 1 177 ? -14.525 -1.308 -7.819 1.00 91.94 177 ALA A O 1
ATOM 1368 N N . THR A 1 178 ? -13.103 -2.911 -8.464 1.00 90.94 178 THR A N 1
ATOM 1369 C CA . THR A 1 178 ? -12.274 -2.888 -7.253 1.00 90.94 178 THR A CA 1
ATOM 1370 C C . THR A 1 178 ? -11.273 -1.727 -7.284 1.00 90.94 178 THR A C 1
ATOM 1372 O O . THR A 1 178 ? -11.089 -1.054 -6.270 1.00 90.94 178 THR A O 1
ATOM 1375 N N . ILE A 1 179 ? -10.676 -1.443 -8.450 1.00 90.44 179 ILE A N 1
ATOM 1376 C CA . ILE A 1 179 ? -9.754 -0.308 -8.634 1.00 90.44 179 ILE A CA 1
ATOM 1377 C C . ILE A 1 179 ? -10.482 1.038 -8.475 1.00 90.44 179 ILE A C 1
ATOM 1379 O O . ILE A 1 179 ? -9.994 1.913 -7.771 1.00 90.44 179 ILE A O 1
ATOM 1383 N N . GLU A 1 180 ? -11.668 1.181 -9.066 1.00 91.19 180 GLU A N 1
ATOM 1384 C CA . GLU A 1 180 ? -12.514 2.385 -9.037 1.00 91.19 180 GLU A CA 1
ATOM 1385 C C . GLU A 1 180 ? -12.995 2.761 -7.626 1.00 91.19 180 GLU A C 1
ATOM 1387 O O . GLU A 1 180 ? -13.170 3.938 -7.323 1.00 91.19 180 GLU A O 1
ATOM 1392 N N . LYS A 1 181 ? -13.186 1.771 -6.743 1.00 91.75 181 LYS A N 1
ATOM 1393 C CA . LYS A 1 181 ? -13.570 2.006 -5.340 1.00 91.75 181 LYS A CA 1
ATOM 1394 C C . LYS A 1 181 ? -12.399 2.412 -4.458 1.00 91.75 181 LYS A C 1
ATOM 1396 O O . LYS A 1 181 ? -12.610 3.122 -3.477 1.00 91.75 181 LYS A O 1
ATOM 1401 N N . GLY A 1 182 ? -11.203 1.904 -4.749 1.00 92.44 182 GLY A N 1
ATOM 1402 C CA . GLY A 1 182 ? -9.993 2.245 -4.010 1.00 92.44 182 GLY A CA 1
ATOM 1403 C C . GLY A 1 182 ? -9.443 3.617 -4.370 1.00 92.44 182 GLY A C 1
ATOM 1404 O O . GLY A 1 182 ? -10.025 4.373 -5.143 1.00 92.44 182 GLY A O 1
ATOM 1405 N N . GLU A 1 183 ? -8.309 3.956 -3.772 1.00 95.56 183 GLU A N 1
ATOM 1406 C CA . GLU A 1 183 ? -7.682 5.254 -3.977 1.00 95.56 183 GLU A CA 1
ATOM 1407 C C . GLU A 1 183 ? -6.161 5.130 -4.054 1.00 95.56 183 GLU A C 1
ATOM 1409 O O . GLU A 1 183 ? -5.512 4.493 -3.221 1.00 95.56 183 GLU A O 1
ATOM 1414 N N . TRP A 1 184 ? -5.605 5.761 -5.084 1.00 96.06 184 TRP A N 1
ATOM 1415 C CA . TRP A 1 184 ? -4.171 5.868 -5.301 1.00 96.06 184 TRP A CA 1
ATOM 1416 C C . TRP A 1 184 ? -3.527 6.841 -4.318 1.00 96.06 184 TRP A C 1
ATOM 1418 O O . TRP A 1 184 ? -4.050 7.934 -4.105 1.00 96.06 184 TRP A O 1
ATOM 1428 N N . GLN A 1 185 ? -2.362 6.489 -3.786 1.00 97.12 185 GLN A N 1
ATOM 1429 C CA . GLN A 1 185 ? -1.513 7.416 -3.049 1.00 97.12 185 GLN A CA 1
ATOM 1430 C C . GLN A 1 185 ? -0.855 8.410 -4.011 1.00 97.12 185 GLN A C 1
ATOM 1432 O O . GLN A 1 185 ? -0.035 8.054 -4.856 1.00 97.12 185 GLN A O 1
ATOM 1437 N N . ASN A 1 186 ? -1.235 9.675 -3.869 1.00 97.00 186 ASN A N 1
ATOM 1438 C CA . ASN A 1 186 ? -0.697 10.823 -4.586 1.00 97.00 186 ASN A CA 1
ATOM 1439 C C . ASN A 1 186 ? 0.193 11.670 -3.662 1.00 97.00 186 ASN A C 1
ATOM 1441 O O . ASN A 1 186 ? 0.211 11.492 -2.438 1.00 97.00 186 ASN A O 1
ATOM 1445 N N . ASP A 1 187 ? 0.914 12.620 -4.257 1.00 97.19 187 ASP A N 1
ATOM 1446 C CA . ASP A 1 187 ? 1.611 13.674 -3.518 1.00 97.19 187 ASP A CA 1
ATOM 1447 C C . ASP A 1 187 ? 0.613 14.565 -2.752 1.00 97.19 187 ASP A C 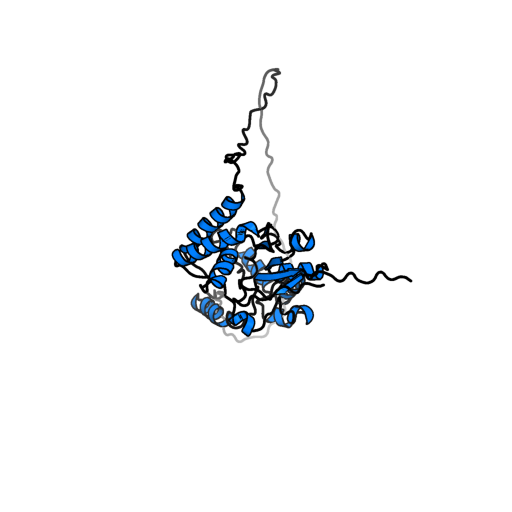1
ATOM 1449 O O . ASP A 1 187 ? -0.447 14.919 -3.268 1.00 97.19 187 ASP A O 1
ATOM 1453 N N . VAL A 1 188 ? 0.980 14.928 -1.522 1.00 97.69 188 VAL A N 1
ATOM 1454 C CA . VAL A 1 188 ? 0.233 15.824 -0.618 1.00 97.69 188 VAL A CA 1
ATOM 1455 C C . VAL A 1 188 ? 1.031 17.096 -0.282 1.00 97.69 188 VAL A C 1
ATOM 1457 O O . VAL A 1 188 ? 0.617 17.903 0.552 1.00 97.69 188 VAL A O 1
ATOM 1460 N N . GLY A 1 189 ? 2.191 17.295 -0.917 1.00 97.81 189 GLY A N 1
ATOM 1461 C CA . GLY A 1 189 ? 3.047 18.459 -0.732 1.00 97.81 189 GLY A CA 1
ATOM 1462 C C . GLY A 1 189 ? 3.491 18.630 0.721 1.00 97.81 189 GLY A C 1
ATOM 1463 O O . GLY A 1 189 ? 3.885 17.674 1.391 1.00 97.81 189 GLY A O 1
ATOM 1464 N N . SER A 1 190 ? 3.404 19.857 1.237 1.00 97.50 190 SER A N 1
ATOM 1465 C CA . SER A 1 190 ? 3.786 20.195 2.616 1.00 97.50 190 SER A CA 1
ATOM 1466 C C . SER A 1 190 ? 2.926 19.528 3.696 1.00 97.50 190 SER A C 1
ATOM 1468 O O . SER A 1 190 ? 3.387 19.418 4.831 1.00 97.50 190 SER A O 1
ATOM 1470 N N . ALA A 1 191 ? 1.725 19.030 3.374 1.00 97.56 191 ALA A N 1
ATOM 1471 C CA . ALA A 1 191 ? 0.899 18.301 4.340 1.00 97.56 191 ALA A CA 1
ATOM 1472 C C . ALA A 1 191 ? 1.534 16.963 4.767 1.00 97.56 191 ALA A C 1
ATOM 1474 O O . ALA A 1 191 ? 1.210 16.457 5.838 1.00 97.56 191 ALA A O 1
ATOM 1475 N N . SER A 1 192 ? 2.486 16.422 3.992 1.00 97.38 192 SER A N 1
ATOM 1476 C CA . SER A 1 192 ? 3.273 15.225 4.346 1.00 97.38 192 SER A CA 1
ATOM 1477 C C . SER A 1 192 ? 3.909 15.304 5.740 1.00 97.38 192 SER A C 1
ATOM 1479 O O . SER A 1 192 ? 3.891 14.318 6.472 1.00 97.38 192 SER A O 1
ATOM 1481 N N . ALA A 1 193 ? 4.378 16.486 6.156 1.00 97.88 193 ALA A N 1
ATOM 1482 C CA . ALA A 1 193 ? 4.928 16.700 7.493 1.00 97.88 193 ALA A CA 1
ATOM 1483 C C . ALA A 1 193 ? 3.893 16.470 8.612 1.00 97.88 193 ALA A C 1
ATOM 1485 O O . ALA A 1 193 ? 4.250 15.986 9.680 1.00 97.88 193 ALA A O 1
ATOM 1486 N N . ILE A 1 194 ? 2.613 16.765 8.357 1.00 98.06 194 ILE A N 1
ATOM 1487 C CA . ILE A 1 194 ? 1.506 16.593 9.311 1.00 98.06 194 ILE A CA 1
ATOM 1488 C C . ILE A 1 194 ? 1.169 15.102 9.469 1.00 98.06 194 ILE A C 1
ATOM 1490 O O . ILE A 1 194 ? 0.984 14.627 10.591 1.00 98.06 194 ILE A O 1
ATOM 1494 N N . TYR A 1 195 ? 1.144 14.355 8.355 1.00 98.19 195 TYR A N 1
ATOM 1495 C CA . TYR A 1 195 ? 1.007 12.894 8.366 1.00 98.19 195 TYR A CA 1
ATOM 1496 C C . TYR A 1 195 ? 2.126 12.245 9.192 1.00 98.19 195 TYR A C 1
ATOM 1498 O O . TYR A 1 195 ? 1.836 11.485 10.115 1.00 98.19 195 TYR A O 1
ATOM 1506 N N . GLU A 1 196 ? 3.389 12.589 8.921 1.00 97.44 196 GLU A N 1
ATOM 1507 C CA . GLU A 1 196 ? 4.537 12.063 9.671 1.00 97.44 196 GLU A CA 1
ATOM 1508 C C . GLU A 1 196 ? 4.503 12.457 11.152 1.00 97.44 196 GLU A C 1
ATOM 1510 O O . GLU A 1 196 ? 4.634 11.595 12.018 1.00 97.44 196 GLU A O 1
ATOM 1515 N N . GLU A 1 197 ? 4.273 13.731 11.483 1.00 97.44 197 GLU A N 1
ATOM 1516 C CA . GLU A 1 197 ? 4.272 14.196 12.874 1.00 97.44 197 GLU A CA 1
ATOM 1517 C C . GLU A 1 197 ? 3.216 13.464 13.720 1.00 97.44 197 GLU A C 1
ATOM 1519 O O . GLU A 1 197 ? 3.517 12.987 14.821 1.00 97.44 197 GLU A O 1
ATOM 1524 N N . TYR A 1 198 ? 1.985 13.324 13.216 1.00 97.88 198 TYR A N 1
ATOM 1525 C CA . TYR A 1 198 ? 0.958 12.557 13.918 1.00 97.88 198 TYR A CA 1
ATOM 1526 C C . TYR A 1 198 ? 1.223 11.042 13.891 1.00 97.88 198 TYR A C 1
ATOM 1528 O O . TYR A 1 198 ? 0.882 10.370 14.865 1.00 97.88 198 TYR A O 1
ATOM 1536 N N . TYR A 1 199 ? 1.861 10.491 12.853 1.00 97.38 199 TYR A N 1
ATOM 1537 C CA . TYR A 1 199 ? 2.230 9.072 12.806 1.00 97.38 199 TYR A CA 1
ATOM 1538 C C . TYR A 1 199 ? 3.313 8.715 13.836 1.00 97.38 199 TYR A C 1
ATOM 1540 O O . TYR A 1 199 ? 3.156 7.755 14.596 1.00 97.38 199 TYR A O 1
ATOM 1548 N N . GLN A 1 200 ? 4.359 9.536 13.974 1.00 96.44 200 GLN A N 1
ATOM 1549 C CA . GLN A 1 200 ? 5.371 9.331 15.015 1.00 96.44 200 GLN A CA 1
ATOM 1550 C C . GLN A 1 200 ? 4.777 9.521 16.424 1.00 96.44 200 GLN A C 1
ATOM 1552 O O . GLN A 1 200 ? 5.075 8.729 17.320 1.00 96.44 200 GLN A O 1
ATOM 1557 N N . LYS A 1 201 ? 3.860 10.485 16.628 1.00 95.50 201 LYS A N 1
ATOM 1558 C CA . LYS A 1 201 ? 3.085 10.611 17.884 1.00 95.50 201 LYS A CA 1
ATOM 1559 C C . LYS A 1 201 ? 2.235 9.369 18.172 1.00 95.50 201 LYS A C 1
ATOM 1561 O O . LYS A 1 201 ? 2.180 8.927 19.319 1.00 95.50 201 LYS A O 1
ATOM 1566 N N . LEU A 1 202 ? 1.600 8.787 17.153 1.00 94.06 202 LEU A N 1
ATOM 1567 C CA . LEU A 1 202 ? 0.788 7.573 17.268 1.00 94.06 202 LEU A CA 1
ATOM 1568 C C . LEU A 1 202 ? 1.637 6.372 17.720 1.00 94.06 202 LEU A C 1
ATOM 1570 O O . LEU A 1 202 ? 1.255 5.670 18.658 1.00 94.06 202 LEU A O 1
ATOM 1574 N N . LYS A 1 203 ? 2.818 6.175 17.115 1.00 92.44 203 LYS A N 1
ATOM 1575 C CA . LYS A 1 203 ? 3.775 5.127 17.513 1.00 92.44 203 LYS A CA 1
ATOM 1576 C C . LYS A 1 203 ? 4.342 5.372 18.915 1.00 92.44 203 LYS A C 1
ATOM 1578 O O . LYS A 1 203 ? 4.346 4.455 19.734 1.00 92.44 203 LYS A O 1
ATOM 1583 N N . ALA A 1 204 ? 4.744 6.604 19.235 1.00 89.81 204 ALA A N 1
ATOM 1584 C CA . ALA A 1 204 ? 5.253 6.968 20.560 1.00 89.81 204 ALA A CA 1
ATOM 1585 C C . ALA A 1 204 ? 4.202 6.774 21.670 1.00 89.81 204 ALA A C 1
ATOM 1587 O O . ALA A 1 204 ? 4.527 6.274 22.745 1.00 89.81 204 ALA A O 1
ATOM 1588 N N . GLY A 1 205 ? 2.928 7.073 21.395 1.00 78.44 205 GLY A N 1
ATOM 1589 C CA . GLY A 1 205 ? 1.814 6.855 22.323 1.00 78.44 205 GLY A CA 1
ATOM 1590 C C . GLY A 1 205 ? 1.581 5.388 22.709 1.00 78.44 205 GLY A C 1
ATOM 1591 O O . GLY A 1 205 ? 0.938 5.129 23.722 1.00 78.44 205 GLY A O 1
ATOM 1592 N N . ARG A 1 206 ? 2.130 4.424 21.954 1.00 67.44 206 ARG A N 1
ATOM 1593 C CA . ARG A 1 206 ? 2.131 2.995 22.311 1.00 67.44 206 ARG A CA 1
ATOM 1594 C C . ARG A 1 206 ? 3.242 2.623 23.305 1.00 67.44 206 ARG A C 1
ATOM 1596 O O . ARG A 1 206 ? 3.100 1.635 24.019 1.00 67.44 206 ARG A O 1
ATOM 1603 N N . LEU A 1 207 ? 4.328 3.396 23.365 1.00 56.75 207 LEU A N 1
ATOM 1604 C CA . LEU A 1 207 ? 5.476 3.144 24.249 1.00 56.75 207 LEU A CA 1
ATOM 1605 C C . LEU A 1 207 ? 5.251 3.624 25.693 1.00 56.75 207 LEU A C 1
ATOM 1607 O O . LEU A 1 207 ? 6.050 3.300 26.567 1.00 56.75 207 LEU A O 1
ATOM 1611 N N . ILE A 1 208 ? 4.175 4.374 25.950 1.00 40.56 208 ILE A N 1
ATOM 1612 C CA . ILE A 1 208 ? 3.792 4.856 27.282 1.00 40.56 208 ILE A CA 1
ATOM 1613 C C . ILE A 1 208 ? 2.598 4.020 27.778 1.00 40.56 208 ILE A C 1
ATOM 1615 O O . ILE A 1 208 ? 1.480 4.217 27.295 1.00 40.56 208 ILE A O 1
ATOM 1619 N N . PRO A 1 209 ? 2.781 3.094 28.739 1.00 38.81 209 PRO A N 1
ATOM 1620 C CA . PRO A 1 209 ? 1.668 2.354 29.323 1.00 38.81 209 PRO A CA 1
ATOM 1621 C C . PRO A 1 209 ? 0.715 3.307 30.049 1.00 38.81 209 PRO A C 1
ATOM 1623 O O . PRO A 1 209 ? 1.145 4.097 30.891 1.00 38.81 209 PRO A O 1
ATOM 1626 N N . GLN A 1 210 ? -0.588 3.209 29.780 1.00 40.84 210 GLN A N 1
ATOM 1627 C CA . GLN A 1 210 ? -1.592 3.979 30.520 1.00 40.84 210 GLN A CA 1
ATOM 1628 C C . GLN A 1 210 ? -1.669 3.474 31.970 1.00 40.84 210 GLN A C 1
ATOM 1630 O O . GLN A 1 210 ? -2.314 2.467 32.250 1.00 40.84 210 GLN A O 1
ATOM 1635 N N . GLY A 1 211 ? -0.954 4.162 32.866 1.00 42.72 211 GLY A N 1
ATOM 1636 C CA . GLY A 1 211 ? -0.763 3.786 34.272 1.00 42.72 211 GLY A CA 1
ATOM 1637 C C . GLY A 1 211 ? 0.702 3.616 34.706 1.00 42.72 211 GLY A C 1
ATOM 1638 O O . GLY A 1 211 ? 0.950 3.436 35.893 1.00 42.72 211 GLY A O 1
ATOM 1639 N N . GLY A 1 212 ? 1.674 3.686 33.787 1.00 33.62 212 GLY A N 1
ATOM 1640 C CA . GLY A 1 212 ? 3.105 3.668 34.116 1.00 33.62 212 GLY A CA 1
ATOM 1641 C C . GLY A 1 212 ? 3.685 5.076 34.271 1.00 33.62 212 GLY A C 1
ATOM 1642 O O . GLY A 1 212 ? 3.448 5.939 33.427 1.00 33.62 212 GLY A O 1
ATOM 1643 N N . THR A 1 213 ? 4.474 5.316 35.322 1.00 32.81 213 THR A N 1
ATOM 1644 C CA . THR A 1 213 ? 5.281 6.541 35.442 1.00 32.81 213 THR A CA 1
ATOM 1645 C C . THR A 1 213 ? 6.302 6.618 34.305 1.00 32.81 213 THR A C 1
ATOM 1647 O O . THR A 1 213 ? 6.889 5.611 33.910 1.00 32.81 213 THR A O 1
ATOM 1650 N N . ALA A 1 214 ? 6.511 7.818 33.757 1.00 32.38 214 ALA A N 1
ATOM 1651 C CA . ALA A 1 214 ? 7.381 8.008 32.602 1.00 32.38 214 ALA A CA 1
ATOM 1652 C C . ALA A 1 214 ? 8.845 7.667 32.934 1.00 32.38 214 ALA A C 1
ATOM 1654 O O . ALA A 1 214 ? 9.522 8.410 33.644 1.00 32.38 214 ALA A O 1
ATOM 1655 N N . VAL A 1 215 ? 9.343 6.563 32.374 1.00 35.28 215 VAL A N 1
ATOM 1656 C CA . VAL A 1 215 ? 10.779 6.271 32.323 1.00 35.28 215 VAL A CA 1
ATOM 1657 C C . VAL A 1 215 ? 11.363 7.073 31.152 1.00 35.28 215 VAL A C 1
ATOM 1659 O O . VAL A 1 215 ? 10.898 6.895 30.023 1.00 35.28 215 VAL A O 1
ATOM 1662 N N . PRO A 1 216 ? 12.334 7.980 31.374 1.00 31.27 216 PRO A N 1
ATOM 1663 C CA . PRO A 1 216 ? 12.923 8.759 30.290 1.00 31.27 216 PRO A CA 1
ATOM 1664 C C . PRO A 1 216 ? 13.688 7.848 29.313 1.00 31.27 216 PRO A C 1
ATOM 1666 O O . PRO A 1 216 ? 14.199 6.801 29.722 1.00 31.27 216 PRO A O 1
ATOM 1669 N N . PRO A 1 217 ? 13.796 8.224 28.025 1.00 34.50 217 PRO A N 1
ATOM 1670 C CA . PRO A 1 217 ? 14.473 7.400 27.033 1.00 34.50 217 PRO A CA 1
ATOM 1671 C C . PRO A 1 217 ? 15.948 7.216 27.402 1.00 34.50 217 PRO A C 1
ATOM 1673 O O . PRO A 1 217 ? 16.691 8.189 27.546 1.00 34.50 217 PRO A O 1
ATOM 1676 N N . PHE A 1 218 ? 16.380 5.958 27.515 1.00 29.55 218 PHE A N 1
ATOM 1677 C CA . PHE A 1 218 ? 17.788 5.609 27.684 1.00 29.55 218 PHE A CA 1
ATOM 1678 C C . PHE A 1 218 ? 18.568 6.001 26.423 1.00 29.55 218 PHE A C 1
ATOM 1680 O O . PHE A 1 218 ? 18.650 5.246 25.453 1.00 29.55 218 PHE A O 1
ATOM 1687 N N . PHE A 1 219 ? 19.157 7.197 26.443 1.00 28.03 219 PHE A N 1
ATOM 1688 C CA . PHE A 1 219 ? 20.179 7.590 25.482 1.00 28.03 219 PHE A CA 1
ATOM 1689 C C . PHE A 1 219 ? 21.337 6.597 25.572 1.00 28.03 219 PHE A C 1
ATOM 1691 O O . PHE A 1 219 ? 22.049 6.552 26.576 1.00 28.03 219 PHE A O 1
ATOM 1698 N N . PHE A 1 220 ? 21.554 5.827 24.505 1.00 26.17 220 PHE A N 1
ATOM 1699 C CA . PHE A 1 220 ? 22.703 4.932 24.384 1.00 26.17 220 PHE A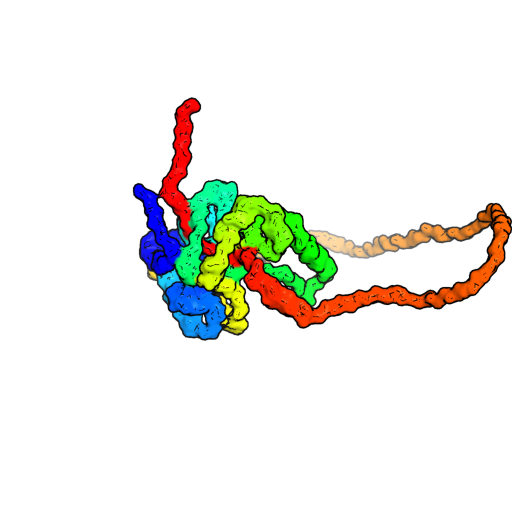 CA 1
ATOM 1700 C C . PHE A 1 220 ? 23.964 5.745 24.046 1.00 26.17 220 PHE A C 1
ATOM 1702 O O . PHE A 1 220 ? 24.529 5.666 22.956 1.00 26.17 220 PHE A O 1
ATOM 1709 N N . ALA A 1 221 ? 24.372 6.599 24.987 1.00 27.58 221 ALA A N 1
ATOM 1710 C CA . ALA A 1 221 ? 25.590 7.384 24.904 1.00 27.58 221 ALA A CA 1
ATOM 1711 C C . ALA A 1 221 ? 26.794 6.435 24.960 1.00 27.58 221 ALA A C 1
ATOM 1713 O O . ALA A 1 221 ? 27.196 5.977 26.031 1.00 27.58 221 ALA A O 1
ATOM 1714 N N . LEU A 1 222 ? 27.359 6.122 23.790 1.00 27.31 222 LEU A N 1
ATOM 1715 C CA . LEU A 1 222 ? 28.556 5.296 23.651 1.00 27.31 222 LEU A CA 1
ATOM 1716 C C . LEU A 1 222 ? 29.796 6.084 24.105 1.00 27.31 222 LEU A C 1
ATOM 1718 O O . LEU A 1 222 ? 30.615 6.527 23.299 1.00 27.31 222 LEU A O 1
ATOM 1722 N N . THR A 1 223 ? 29.913 6.288 25.415 1.00 29.22 223 THR A N 1
ATOM 1723 C CA . THR A 1 223 ? 31.045 6.966 26.047 1.00 29.22 223 THR A CA 1
ATOM 1724 C C . THR A 1 223 ? 32.300 6.116 25.877 1.00 29.22 223 THR A C 1
ATOM 1726 O O . THR A 1 223 ? 32.542 5.178 26.637 1.00 29.22 223 THR A O 1
ATOM 1729 N N . LEU A 1 224 ? 33.112 6.451 24.871 1.00 31.08 224 LEU A N 1
ATOM 1730 C CA . LEU A 1 224 ? 34.426 5.855 24.632 1.00 31.08 224 LEU A CA 1
ATOM 1731 C C . LEU A 1 224 ? 35.410 6.270 25.737 1.00 31.08 224 LEU A C 1
ATOM 1733 O O . LEU A 1 224 ? 36.228 7.174 25.567 1.00 31.08 224 LEU A O 1
ATOM 1737 N N . ALA A 1 225 ? 35.326 5.599 26.885 1.00 27.23 225 ALA A N 1
ATOM 1738 C CA . ALA A 1 225 ? 36.328 5.694 27.937 1.00 27.23 225 ALA A CA 1
ATOM 1739 C C . ALA A 1 225 ? 37.669 5.125 27.420 1.00 27.23 225 ALA A C 1
ATOM 1741 O O . ALA A 1 225 ? 37.699 3.993 26.927 1.00 27.23 225 ALA A O 1
ATOM 1742 N N . PRO A 1 226 ? 38.784 5.875 27.501 1.00 30.19 226 PRO A N 1
ATOM 1743 C CA . PRO A 1 226 ? 40.055 5.435 26.940 1.00 30.19 226 PRO A CA 1
ATOM 1744 C C . PRO A 1 226 ? 40.667 4.302 27.771 1.00 30.19 226 PRO A C 1
ATOM 1746 O O . PRO A 1 226 ? 40.937 4.459 28.963 1.00 30.19 226 PRO A O 1
ATOM 1749 N N . GLN A 1 227 ? 40.942 3.169 27.121 1.00 32.44 227 GLN A N 1
ATOM 1750 C CA . GLN A 1 227 ? 41.744 2.094 27.706 1.00 32.44 227 GLN A CA 1
ATOM 1751 C C . GLN A 1 227 ? 43.166 2.596 27.994 1.00 32.44 227 GLN A C 1
ATOM 1753 O O . GLN A 1 227 ? 43.851 3.098 27.101 1.00 32.44 227 GLN A O 1
ATOM 1758 N N . ARG A 1 228 ? 43.622 2.445 29.242 1.00 29.72 228 ARG A N 1
ATOM 1759 C CA . ARG A 1 228 ? 45.011 2.732 29.627 1.00 29.72 228 ARG A CA 1
ATOM 1760 C C . ARG A 1 228 ? 45.915 1.602 29.137 1.00 29.72 228 ARG A C 1
ATOM 1762 O O . ARG A 1 228 ? 45.842 0.494 29.660 1.00 29.72 228 ARG A O 1
ATOM 1769 N N . ALA A 1 229 ? 46.800 1.895 28.189 1.00 31.66 229 ALA A N 1
ATOM 1770 C CA . ALA A 1 229 ? 47.950 1.035 27.919 1.00 31.66 229 ALA A CA 1
ATOM 1771 C C . ALA A 1 229 ? 49.008 1.204 29.035 1.00 31.66 229 ALA A C 1
ATOM 1773 O O . ALA A 1 229 ? 49.201 2.331 29.502 1.00 31.66 229 ALA A O 1
ATOM 1774 N N . PRO A 1 230 ? 49.689 0.131 29.477 1.00 33.66 230 PRO A N 1
ATOM 1775 C CA . PRO A 1 230 ? 50.799 0.233 30.421 1.00 33.66 230 PRO A CA 1
ATOM 1776 C C . PRO A 1 230 ? 52.063 0.792 29.746 1.00 33.66 230 PRO A C 1
ATOM 1778 O O . PRO A 1 230 ? 52.321 0.524 28.573 1.00 33.66 230 PRO A O 1
ATOM 1781 N N . GLU A 1 231 ? 52.875 1.543 30.495 1.00 30.70 231 GLU A N 1
ATOM 1782 C CA . GLU A 1 231 ? 54.222 1.923 30.055 1.00 30.70 231 GLU A CA 1
ATOM 1783 C C . GLU A 1 231 ? 55.208 0.758 30.217 1.00 30.70 231 GLU A C 1
ATOM 1785 O O . GLU A 1 231 ? 55.399 0.264 31.324 1.00 30.70 231 GLU A O 1
ATOM 1790 N N . GLU A 1 232 ? 55.963 0.452 29.162 1.00 33.97 232 GLU A N 1
ATOM 1791 C CA . GLU A 1 232 ? 57.371 0.068 29.300 1.00 33.97 232 GLU A CA 1
ATOM 1792 C C . GLU A 1 232 ? 58.228 0.922 28.355 1.00 33.97 232 GLU A C 1
ATOM 1794 O O . GLU A 1 232 ? 57.808 1.289 27.256 1.00 33.97 232 GLU A O 1
ATOM 1799 N N . ARG A 1 233 ? 59.441 1.278 28.795 1.00 32.97 233 ARG A N 1
ATOM 1800 C CA . ARG A 1 233 ? 60.352 2.187 28.082 1.00 32.97 233 ARG A CA 1
ATOM 1801 C C . ARG A 1 233 ? 61.671 1.495 27.756 1.00 32.97 233 ARG A C 1
ATOM 1803 O O . ARG A 1 233 ? 62.303 0.977 28.672 1.00 32.97 233 ARG A O 1
ATOM 1810 N N . ARG A 1 234 ? 62.158 1.621 26.510 1.00 31.88 234 ARG A N 1
ATOM 1811 C CA . ARG A 1 234 ? 63.591 1.492 26.142 1.00 31.88 234 ARG A CA 1
ATOM 1812 C C . ARG A 1 234 ? 63.930 2.159 24.789 1.00 31.88 234 ARG A C 1
ATOM 1814 O O . ARG A 1 234 ? 63.902 1.533 23.744 1.00 31.88 234 ARG A O 1
ATOM 1821 N N . GLN A 1 235 ? 64.223 3.461 24.880 1.00 29.94 235 GLN A N 1
ATOM 1822 C CA . GLN A 1 235 ? 65.298 4.230 24.206 1.00 29.94 235 GLN A CA 1
ATOM 1823 C C . GLN A 1 235 ? 65.566 4.117 22.672 1.00 29.94 235 GLN A C 1
ATOM 1825 O O . GLN A 1 235 ? 65.922 3.061 22.178 1.00 29.94 235 GLN A O 1
ATOM 1830 N N . PHE A 1 236 ? 65.520 5.286 21.992 1.00 27.64 236 PHE A N 1
ATOM 1831 C CA . PHE A 1 236 ? 66.454 5.876 20.982 1.00 27.64 236 PHE A CA 1
ATOM 1832 C C . PHE A 1 236 ? 67.257 4.974 19.988 1.00 27.64 236 PHE A C 1
ATOM 1834 O O . PHE A 1 236 ? 67.862 3.998 20.400 1.00 27.64 236 PHE A O 1
ATOM 1841 N N . ALA A 1 237 ? 67.495 5.305 18.698 1.00 30.47 237 ALA A N 1
ATOM 1842 C CA . ALA A 1 237 ? 67.067 6.414 17.809 1.00 30.47 237 ALA A CA 1
ATOM 1843 C C . ALA A 1 237 ? 67.277 6.047 16.283 1.00 30.47 237 ALA A C 1
ATOM 1845 O O . ALA A 1 237 ? 66.949 4.913 15.946 1.00 30.47 237 ALA A O 1
ATOM 1846 N N . PRO A 1 238 ? 67.637 6.917 15.294 1.00 36.41 238 PRO A N 1
ATOM 1847 C CA . PRO A 1 238 ? 66.680 7.229 14.218 1.00 36.41 238 PRO A CA 1
ATOM 1848 C C . PRO A 1 238 ? 67.109 7.021 12.734 1.00 36.41 238 PRO A C 1
ATOM 1850 O O . PRO A 1 238 ? 68.260 7.192 12.352 1.00 36.41 238 PRO A O 1
ATOM 1853 N N . ALA A 1 239 ? 66.087 6.795 11.892 1.00 29.58 239 ALA A N 1
ATOM 1854 C CA . ALA A 1 239 ? 65.883 7.229 10.490 1.00 29.58 239 ALA A CA 1
ATOM 1855 C C . ALA A 1 239 ? 66.974 7.085 9.387 1.00 29.58 239 ALA A C 1
ATOM 1857 O O . ALA A 1 239 ? 67.962 7.815 9.362 1.00 29.58 239 ALA A O 1
ATOM 1858 N N . ARG A 1 240 ? 66.635 6.340 8.311 1.00 28.06 240 ARG A N 1
ATOM 1859 C CA . ARG A 1 240 ? 67.027 6.617 6.900 1.00 28.06 240 ARG A CA 1
ATOM 1860 C C . ARG A 1 240 ? 65.922 6.187 5.897 1.00 28.06 240 ARG A C 1
ATOM 1862 O O . ARG A 1 240 ? 65.294 5.161 6.143 1.00 28.06 240 ARG A O 1
ATOM 1869 N N . PRO A 1 241 ? 65.680 6.926 4.788 1.00 34.31 241 PRO A N 1
ATOM 1870 C CA . PRO A 1 241 ? 64.727 6.565 3.721 1.00 34.31 241 PRO A CA 1
ATOM 1871 C C . PRO A 1 241 ? 65.409 6.126 2.393 1.00 34.31 241 PRO A C 1
ATOM 1873 O O . PRO A 1 241 ? 66.627 5.981 2.346 1.00 34.31 241 PRO A O 1
ATOM 1876 N N . MET A 1 242 ? 64.615 6.027 1.305 1.00 24.56 242 MET A N 1
ATOM 1877 C CA . MET A 1 242 ? 64.914 5.517 -0.064 1.00 24.56 242 MET A CA 1
ATOM 1878 C C . MET A 1 242 ? 64.731 3.986 -0.231 1.00 24.56 242 MET A C 1
ATOM 1880 O O . MET A 1 242 ? 64.731 3.267 0.757 1.00 24.56 242 MET A O 1
ATOM 1884 N N . VAL A 1 243 ? 64.490 3.410 -1.425 1.00 27.77 243 VAL A N 1
ATOM 1885 C CA . VAL A 1 243 ? 64.565 3.912 -2.823 1.00 27.77 243 VAL A CA 1
ATOM 1886 C C . VAL A 1 243 ? 63.295 3.536 -3.621 1.00 27.77 243 VAL A C 1
ATOM 1888 O O . VAL A 1 243 ? 62.785 2.428 -3.483 1.00 27.77 243 VAL A O 1
ATOM 1891 N N . LYS A 1 244 ? 62.822 4.408 -4.531 1.00 26.59 244 LYS A N 1
ATOM 1892 C CA . LYS A 1 244 ? 61.959 4.015 -5.670 1.00 26.59 244 LYS A CA 1
ATOM 1893 C C . LYS A 1 244 ? 62.840 3.776 -6.899 1.00 26.59 244 LYS A C 1
ATOM 1895 O O . LYS A 1 244 ? 63.503 4.712 -7.334 1.00 26.59 244 LYS A O 1
ATOM 1900 N N . ILE A 1 245 ? 62.818 2.575 -7.477 1.00 28.00 245 ILE A N 1
ATOM 1901 C CA . ILE A 1 245 ? 63.495 2.290 -8.755 1.00 28.00 245 ILE A CA 1
ATOM 1902 C C . ILE A 1 245 ? 62.512 2.475 -9.919 1.00 28.00 245 ILE A C 1
ATOM 1904 O O . ILE A 1 245 ? 61.315 2.213 -9.798 1.00 28.00 245 ILE A O 1
ATOM 1908 N N . HIS A 1 246 ? 63.025 2.982 -11.037 1.00 24.58 246 HIS A N 1
ATOM 1909 C CA . HIS A 1 246 ? 62.269 3.402 -12.212 1.00 24.58 246 HIS A CA 1
ATOM 1910 C C . HIS A 1 246 ? 63.165 3.217 -13.446 1.00 24.58 246 HIS A C 1
ATOM 1912 O O . HIS A 1 246 ? 64.278 3.731 -13.414 1.00 24.58 246 HIS A O 1
ATOM 1918 N N . GLN A 1 247 ? 62.711 2.512 -14.496 1.00 26.34 247 GLN A N 1
ATOM 1919 C CA . GLN A 1 247 ? 62.808 2.912 -15.923 1.00 26.34 247 GLN A CA 1
ATOM 1920 C C . GLN A 1 247 ? 62.479 1.766 -16.922 1.00 26.34 247 GLN A C 1
ATOM 1922 O O . GLN A 1 247 ? 62.472 0.601 -16.526 1.00 26.34 247 GLN A O 1
ATOM 1927 N N . PRO A 1 248 ? 62.175 2.086 -18.205 1.00 35.88 248 PRO A N 1
ATOM 1928 C CA . PRO A 1 248 ? 61.734 1.129 -19.228 1.00 35.88 248 PRO A CA 1
ATOM 1929 C C . PRO A 1 248 ? 62.729 0.900 -20.392 1.00 35.88 248 PRO A C 1
ATOM 1931 O O . PRO A 1 248 ? 63.663 1.669 -20.618 1.00 35.88 248 PRO A O 1
ATOM 1934 N N . LEU A 1 249 ? 62.443 -0.113 -21.219 1.00 28.44 249 LEU A N 1
ATOM 1935 C CA . LEU A 1 249 ? 63.087 -0.424 -22.508 1.00 28.44 249 LEU A CA 1
ATOM 1936 C C . LEU A 1 249 ? 62.025 -0.992 -23.476 1.00 28.44 249 LEU A C 1
ATOM 1938 O O . LEU A 1 249 ? 61.143 -1.710 -23.020 1.00 28.44 249 LEU A O 1
ATOM 1942 N N . ARG A 1 250 ? 62.055 -0.802 -24.805 1.00 27.61 250 ARG A N 1
ATOM 1943 C CA . ARG A 1 250 ? 62.606 0.268 -25.673 1.00 27.61 250 ARG A CA 1
ATOM 1944 C C . ARG A 1 250 ? 61.970 0.090 -27.072 1.00 27.61 250 ARG A C 1
ATOM 1946 O O . ARG A 1 250 ? 61.783 -1.046 -27.495 1.00 27.61 250 ARG A O 1
ATOM 1953 N N . HIS A 1 251 ? 61.680 1.159 -27.820 1.00 27.12 251 HIS A N 1
ATOM 1954 C CA . HIS A 1 251 ? 61.259 1.030 -29.231 1.00 27.12 251 HIS A CA 1
ATOM 1955 C C . HIS A 1 251 ? 62.451 0.759 -30.173 1.00 27.12 251 HIS A C 1
ATOM 1957 O O . HIS A 1 251 ? 63.561 1.239 -29.932 1.00 27.12 251 HIS A O 1
ATOM 1963 N N . ARG A 1 252 ? 62.199 0.060 -31.291 1.00 25.94 252 ARG A N 1
ATOM 1964 C CA . ARG A 1 252 ? 63.051 0.018 -32.499 1.00 25.94 252 ARG A CA 1
ATOM 1965 C C . ARG A 1 252 ? 62.172 -0.120 -33.759 1.00 25.94 252 ARG A C 1
ATOM 1967 O O . ARG A 1 252 ? 60.976 -0.367 -33.623 1.00 25.94 252 ARG A O 1
ATOM 1974 N N . PHE A 1 253 ? 62.724 0.130 -34.951 1.00 25.45 253 PHE A N 1
ATOM 1975 C CA . PHE A 1 253 ? 61.950 0.599 -36.115 1.00 25.45 253 PHE A CA 1
ATOM 1976 C C . PHE A 1 253 ? 62.509 0.070 -37.465 1.00 25.45 253 PHE A C 1
ATOM 1978 O O . PHE A 1 253 ? 63.659 0.372 -37.762 1.00 25.45 253 PHE A O 1
ATOM 1985 N N . LEU A 1 254 ? 61.661 -0.598 -38.278 1.00 25.91 254 LEU A N 1
ATOM 1986 C CA . LEU A 1 254 ? 61.690 -0.692 -39.770 1.00 25.91 254 LEU A CA 1
ATOM 1987 C C . LEU A 1 254 ? 62.933 -1.342 -40.482 1.00 25.91 254 LEU A C 1
ATOM 1989 O O . LEU A 1 254 ? 63.898 -1.674 -39.801 1.00 25.91 254 LEU A O 1
ATOM 1993 N N . PRO A 1 255 ? 62.975 -1.491 -41.841 1.00 42.34 255 PRO A N 1
ATOM 1994 C CA . PRO A 1 255 ? 62.078 -2.249 -42.763 1.00 42.34 255 PRO A CA 1
ATOM 1995 C C . PRO A 1 255 ? 62.911 -3.062 -43.833 1.00 42.34 255 PRO A C 1
ATOM 1997 O O . PRO A 1 255 ? 63.934 -3.602 -43.421 1.00 42.34 255 PRO A O 1
ATOM 2000 N N . PRO A 1 256 ? 62.666 -3.080 -45.180 1.00 45.97 256 PRO A N 1
ATOM 2001 C CA . PRO A 1 256 ? 61.487 -3.428 -46.022 1.00 45.97 256 PRO A CA 1
ATOM 2002 C C . PRO A 1 256 ? 61.728 -4.516 -47.126 1.00 45.97 256 PRO A C 1
ATOM 2004 O O . PRO A 1 256 ? 62.853 -4.695 -47.580 1.00 45.97 256 PRO A O 1
ATOM 2007 N N . VAL A 1 257 ? 60.634 -5.095 -47.663 1.00 32.75 257 VAL A N 1
ATOM 2008 C CA . VAL A 1 257 ? 60.394 -5.636 -49.047 1.00 32.75 257 VAL A CA 1
ATOM 2009 C C . VAL A 1 257 ? 58.841 -5.614 -49.247 1.00 32.75 257 VAL A C 1
ATOM 2011 O O . VAL A 1 257 ? 58.152 -5.621 -48.224 1.00 32.75 257 VAL A O 1
ATOM 2014 N N . GLY A 1 258 ? 58.143 -5.543 -50.397 1.00 28.25 258 GLY A N 1
ATOM 2015 C CA . GLY A 1 258 ? 58.437 -5.518 -51.852 1.00 28.25 258 GLY A CA 1
ATOM 2016 C C . GLY A 1 258 ? 57.951 -6.809 -52.564 1.00 28.25 258 GLY A C 1
ATOM 2017 O O . GLY A 1 258 ? 58.056 -7.867 -51.949 1.00 28.25 258 GLY A O 1
ATOM 2018 N N . ASP A 1 259 ? 57.404 -6.894 -53.791 1.00 28.41 259 ASP A N 1
ATOM 2019 C CA . ASP A 1 259 ? 56.773 -5.995 -54.806 1.00 28.41 259 ASP A CA 1
ATOM 2020 C C . ASP A 1 259 ? 55.900 -6.921 -55.735 1.00 28.41 259 ASP A C 1
ATOM 2022 O O . ASP A 1 259 ? 55.833 -8.116 -55.451 1.00 28.41 259 ASP A O 1
ATOM 2026 N N . GLU A 1 260 ? 55.148 -6.596 -56.807 1.00 30.53 260 GLU A N 1
ATOM 2027 C CA . GLU A 1 260 ? 54.854 -5.427 -57.682 1.00 30.53 260 GLU A CA 1
ATOM 2028 C C . GLU A 1 260 ? 53.380 -5.582 -58.236 1.00 30.53 260 GLU A C 1
ATOM 2030 O O . GLU A 1 260 ? 52.726 -6.578 -57.905 1.00 30.53 260 GLU A O 1
ATOM 2035 N N . PRO A 1 261 ? 52.788 -4.663 -59.044 1.00 32.72 261 PRO A N 1
ATOM 2036 C CA . PRO A 1 261 ? 51.348 -4.643 -59.379 1.00 32.72 261 PRO A CA 1
ATOM 2037 C C . PRO A 1 261 ? 50.959 -5.028 -60.834 1.00 32.72 261 PRO A C 1
ATOM 2039 O O . PRO A 1 261 ? 51.769 -5.019 -61.755 1.00 32.72 261 PRO A O 1
ATOM 2042 N N . GLY A 1 262 ? 49.658 -5.280 -61.076 1.00 29.69 262 GLY A N 1
ATOM 2043 C CA . GLY A 1 262 ? 49.098 -5.636 -62.396 1.00 29.69 262 GLY A CA 1
ATOM 2044 C C . GLY A 1 262 ? 47.937 -4.747 -62.890 1.00 29.69 262 GLY A C 1
ATOM 2045 O O . GLY A 1 262 ? 46.930 -4.603 -62.205 1.00 29.69 262 GLY A O 1
ATOM 2046 N N . ARG A 1 263 ? 48.106 -4.183 -64.100 1.00 29.84 263 ARG A N 1
ATOM 2047 C CA . ARG A 1 263 ? 47.170 -3.461 -65.016 1.00 29.84 263 ARG A CA 1
ATOM 2048 C C . ARG A 1 263 ? 45.686 -3.348 -64.593 1.00 29.84 263 ARG A C 1
ATOM 2050 O O . ARG A 1 263 ? 44.993 -4.344 -64.446 1.00 29.84 263 ARG A O 1
ATOM 2057 N N . GLN A 1 264 ? 45.157 -2.140 -64.374 1.00 27.08 264 GLN A N 1
ATOM 2058 C CA . GLN A 1 264 ? 44.710 -1.133 -65.372 1.00 27.08 264 GLN A CA 1
ATOM 2059 C C . GLN A 1 264 ? 43.424 -1.473 -66.159 1.00 27.08 264 GLN A C 1
ATOM 2061 O O . GLN A 1 264 ? 43.426 -2.287 -67.075 1.00 27.08 264 GLN A O 1
ATOM 2066 N N . GLY A 1 265 ? 42.374 -0.689 -65.886 1.00 27.53 265 GLY A N 1
ATOM 2067 C CA . GLY A 1 265 ? 41.226 -0.412 -66.758 1.00 27.53 265 GLY A CA 1
ATOM 2068 C C . GLY A 1 265 ? 40.737 1.017 -66.468 1.00 27.53 265 GLY A C 1
ATOM 2069 O O . GLY A 1 265 ? 40.627 1.397 -65.303 1.00 27.53 265 GLY A O 1
ATOM 2070 N N . HIS A 1 266 ? 40.544 1.854 -67.492 1.00 29.31 266 HIS A N 1
ATOM 2071 C CA . HIS A 1 266 ? 40.395 3.309 -67.319 1.00 29.31 266 HIS A CA 1
ATOM 2072 C C . HIS A 1 266 ? 38.941 3.785 -67.143 1.00 29.31 266 HIS A C 1
ATOM 2074 O O . HIS A 1 266 ? 38.101 3.443 -67.959 1.00 29.31 266 HIS A O 1
ATOM 2080 N N . GLN A 1 267 ? 38.743 4.695 -66.171 1.00 26.61 267 GLN A N 1
ATOM 2081 C CA . GLN A 1 267 ? 37.887 5.909 -66.198 1.00 26.61 267 GLN A CA 1
ATOM 2082 C C . GLN A 1 267 ? 36.385 5.769 -66.583 1.00 26.61 267 GLN A C 1
ATOM 2084 O O . GLN A 1 267 ? 35.997 5.103 -67.527 1.00 26.61 267 GLN A O 1
ATOM 2089 N N . ARG A 1 268 ? 35.449 6.474 -65.933 1.00 27.89 268 ARG A N 1
ATOM 2090 C CA . ARG A 1 268 ? 35.494 7.909 -65.581 1.00 27.89 268 ARG A CA 1
ATOM 2091 C C . ARG A 1 268 ? 35.135 8.224 -64.122 1.00 27.89 268 ARG A C 1
ATOM 2093 O O . ARG A 1 268 ? 34.631 7.394 -63.378 1.00 27.89 268 ARG A O 1
ATOM 2100 N N . GLN A 1 269 ? 35.449 9.457 -63.732 1.00 25.89 269 GLN A N 1
ATOM 2101 C CA . GLN A 1 269 ? 35.269 10.020 -62.392 1.00 25.89 269 GLN A CA 1
ATOM 2102 C C . GLN A 1 269 ? 33.864 10.616 -62.206 1.00 25.89 269 GLN A C 1
ATOM 2104 O O . GLN A 1 269 ? 33.297 11.132 -63.162 1.00 25.89 269 GLN A O 1
ATOM 2109 N N . PHE A 1 270 ? 33.396 10.693 -60.956 1.00 26.67 270 PHE A N 1
ATOM 2110 C CA . PHE A 1 270 ? 33.048 11.973 -60.314 1.00 26.67 270 PHE A CA 1
ATOM 2111 C C . PHE A 1 270 ? 33.225 11.852 -58.785 1.00 26.67 270 PHE A C 1
ATOM 2113 O O . PHE A 1 270 ? 33.298 10.745 -58.251 1.00 26.67 270 PHE A O 1
ATOM 2120 N N . ALA A 1 271 ? 33.425 12.976 -58.090 1.00 28.78 271 ALA A N 1
ATOM 2121 C CA . ALA A 1 271 ? 34.068 12.997 -56.770 1.00 28.78 271 ALA A CA 1
ATOM 2122 C C . ALA A 1 271 ? 33.109 13.025 -55.560 1.00 28.78 271 ALA A C 1
ATOM 2124 O O . ALA A 1 271 ? 32.031 13.610 -55.598 1.00 28.78 271 ALA A O 1
ATOM 2125 N N . MET A 1 272 ? 33.574 12.452 -54.444 1.00 26.75 272 MET A N 1
ATOM 2126 C CA . MET A 1 272 ? 32.951 12.521 -53.114 1.00 26.75 272 MET A CA 1
ATOM 2127 C C . MET A 1 272 ? 33.499 13.701 -52.288 1.00 26.75 272 MET A C 1
ATOM 2129 O O . MET A 1 272 ? 34.719 13.796 -52.136 1.00 26.75 272 MET A O 1
ATOM 2133 N N . PRO A 1 273 ? 32.653 14.498 -51.610 1.00 31.09 273 PRO A N 1
ATOM 2134 C CA . PRO A 1 273 ? 33.056 15.287 -50.450 1.00 31.09 273 PRO A CA 1
ATOM 2135 C C . PRO A 1 273 ? 32.964 14.447 -49.160 1.00 31.09 273 PRO A C 1
ATOM 2137 O O . PRO A 1 273 ? 31.914 13.890 -48.838 1.00 31.09 273 PRO A O 1
ATOM 2140 N N . LYS A 1 274 ? 34.048 14.374 -48.373 1.00 31.53 274 LYS A N 1
ATOM 2141 C CA . LYS A 1 274 ? 34.049 13.741 -47.037 1.00 31.53 274 LYS A CA 1
ATOM 2142 C C . LYS A 1 274 ? 33.785 14.774 -45.933 1.00 31.53 274 LYS A C 1
ATOM 2144 O O . LYS A 1 274 ? 34.704 15.505 -45.574 1.00 31.53 274 LYS A O 1
ATOM 2149 N N . THR A 1 275 ? 32.618 14.748 -45.284 1.00 28.94 275 THR A N 1
ATOM 2150 C CA . THR A 1 275 ? 32.389 15.485 -44.019 1.00 28.94 275 THR A CA 1
ATOM 2151 C C . THR A 1 275 ? 31.549 14.710 -42.989 1.00 28.94 275 THR A C 1
ATOM 2153 O O . THR A 1 275 ? 30.374 14.422 -43.172 1.00 28.94 275 THR A O 1
ATOM 2156 N N . THR A 1 276 ? 32.202 14.380 -41.869 1.00 29.64 276 THR A N 1
ATOM 2157 C CA . THR A 1 276 ? 31.653 14.229 -40.500 1.00 29.64 276 THR A CA 1
ATOM 2158 C C . THR A 1 276 ? 30.240 13.632 -40.292 1.00 29.64 276 THR A C 1
ATOM 2160 O O . THR A 1 276 ? 29.243 14.337 -40.145 1.00 29.64 276 THR A O 1
ATOM 2163 N N . ARG A 1 277 ? 30.172 12.316 -40.014 1.00 33.75 277 ARG A N 1
ATOM 2164 C CA . ARG A 1 277 ? 29.018 11.688 -39.327 1.00 33.75 277 ARG A CA 1
ATOM 2165 C C . ARG A 1 277 ? 28.830 12.262 -37.906 1.00 33.75 277 ARG A C 1
ATOM 2167 O O . ARG A 1 277 ? 29.397 11.741 -36.946 1.00 33.75 277 ARG A O 1
ATOM 2174 N N . LYS A 1 278 ? 27.977 13.277 -37.730 1.00 31.12 278 LYS A N 1
ATOM 2175 C CA . LYS A 1 278 ? 27.437 13.650 -36.406 1.00 31.12 278 LYS A CA 1
ATOM 2176 C C . LYS A 1 278 ? 26.240 12.754 -36.060 1.00 31.12 278 LYS A C 1
ATOM 2178 O O . LYS A 1 278 ? 25.242 12.752 -36.772 1.00 31.1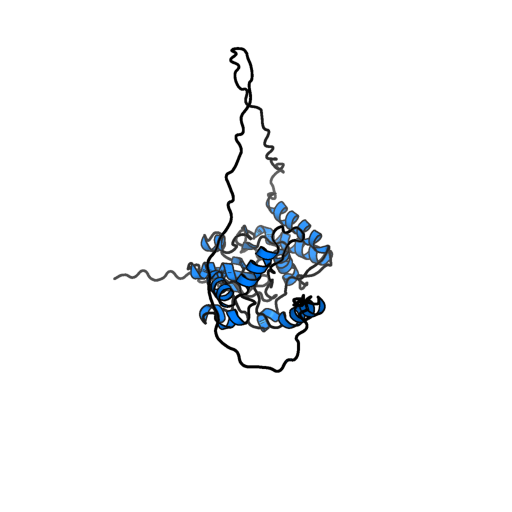2 278 LYS A O 1
ATOM 2183 N N . ARG A 1 279 ? 26.310 12.009 -34.946 1.00 31.33 279 ARG A N 1
ATOM 2184 C CA . ARG A 1 279 ? 25.137 11.304 -34.387 1.00 31.33 279 ARG A CA 1
ATOM 2185 C C . ARG A 1 279 ? 24.098 12.341 -33.919 1.00 31.33 279 ARG A C 1
ATOM 2187 O O . ARG A 1 279 ? 24.477 13.230 -33.153 1.00 31.33 279 ARG A O 1
ATOM 2194 N N . PRO A 1 280 ? 22.807 12.233 -34.283 1.00 31.27 280 PRO A N 1
ATOM 2195 C CA . PRO A 1 280 ? 21.785 13.121 -33.742 1.00 31.27 280 PRO A CA 1
ATOM 2196 C C . PRO A 1 280 ? 21.539 12.800 -32.260 1.00 31.27 280 PRO A C 1
ATOM 2198 O O . PRO A 1 280 ? 21.018 11.736 -31.920 1.00 31.27 280 PRO A O 1
ATOM 2201 N N . LYS A 1 281 ? 21.877 13.731 -31.357 1.00 34.97 281 LYS A N 1
ATOM 2202 C CA . LYS A 1 281 ? 21.424 13.667 -29.959 1.00 34.97 281 LYS A CA 1
ATOM 2203 C C . LYS A 1 281 ? 19.908 13.895 -29.927 1.00 34.97 281 LYS A C 1
ATOM 2205 O O . LYS A 1 281 ? 19.463 15.040 -29.885 1.00 34.97 281 LYS A O 1
ATOM 2210 N N . ARG A 1 282 ? 19.113 12.817 -29.919 1.00 37.66 282 ARG A N 1
ATOM 2211 C CA . ARG A 1 282 ? 17.676 12.877 -29.600 1.00 37.66 282 ARG A CA 1
ATOM 2212 C C . ARG A 1 282 ? 17.500 13.402 -28.168 1.00 37.66 282 ARG A C 1
ATOM 2214 O O . ARG A 1 282 ? 17.518 12.625 -27.219 1.00 37.66 282 ARG A O 1
ATOM 2221 N N . ARG A 1 283 ? 17.310 14.716 -28.002 1.00 38.75 283 ARG A N 1
ATOM 2222 C CA . ARG A 1 283 ? 16.705 15.262 -26.780 1.00 38.75 283 ARG A CA 1
ATOM 2223 C C . ARG A 1 283 ? 15.256 14.773 -26.736 1.00 38.75 283 ARG A C 1
ATOM 2225 O O . ARG A 1 283 ? 14.453 15.192 -27.565 1.00 38.75 283 ARG A O 1
ATOM 2232 N N . LEU A 1 284 ? 14.915 13.899 -25.788 1.00 40.06 284 LEU A N 1
ATOM 2233 C CA . LEU A 1 284 ? 13.511 13.645 -25.469 1.00 40.06 284 LEU A CA 1
ATOM 2234 C C . LEU A 1 284 ? 12.940 14.924 -24.845 1.00 40.06 284 LEU A C 1
ATOM 2236 O O . LEU A 1 284 ? 13.305 15.293 -23.729 1.00 40.06 284 LEU A O 1
ATOM 2240 N N . ASN A 1 285 ? 12.051 15.608 -25.565 1.00 34.72 285 ASN A N 1
ATOM 2241 C CA . ASN A 1 285 ? 11.314 16.739 -25.010 1.00 34.72 285 ASN A CA 1
ATOM 2242 C C . ASN A 1 285 ? 10.499 16.269 -23.798 1.00 34.72 285 ASN A C 1
ATOM 2244 O O . ASN A 1 285 ? 9.719 15.325 -23.914 1.00 34.72 285 ASN A O 1
ATOM 2248 N N . HIS A 1 286 ? 10.608 16.960 -22.659 1.00 41.53 286 HIS A N 1
ATOM 2249 C CA . HIS A 1 286 ? 9.868 16.605 -21.437 1.00 41.53 286 HIS A CA 1
ATOM 2250 C C . HIS A 1 286 ? 8.342 16.545 -21.638 1.00 41.53 286 HIS A C 1
ATOM 2252 O O . HIS A 1 286 ? 7.671 15.771 -20.960 1.00 41.53 286 HIS A O 1
ATOM 2258 N N . ARG A 1 287 ? 7.789 17.280 -22.620 1.00 32.22 287 ARG A N 1
ATOM 2259 C CA . ARG A 1 287 ? 6.377 17.150 -23.028 1.00 32.22 287 ARG A CA 1
ATOM 2260 C C . ARG A 1 287 ? 6.018 15.735 -23.504 1.00 32.22 287 ARG A C 1
ATOM 2262 O O . ARG A 1 287 ? 4.951 15.255 -23.152 1.00 32.22 287 ARG A O 1
ATOM 2269 N N . ALA A 1 288 ? 6.898 15.048 -24.238 1.00 31.48 288 ALA A N 1
ATOM 2270 C CA . ALA A 1 288 ? 6.647 13.680 -24.705 1.00 31.48 288 ALA A CA 1
ATOM 2271 C C . ALA A 1 288 ? 6.664 12.662 -23.551 1.00 31.48 288 ALA A C 1
ATOM 2273 O O . ALA A 1 288 ? 5.852 11.743 -23.537 1.00 31.48 288 ALA A O 1
ATOM 2274 N N . ILE A 1 289 ? 7.541 12.865 -22.560 1.00 35.09 289 ILE A N 1
ATOM 2275 C CA . ILE A 1 289 ? 7.602 12.032 -21.349 1.00 35.09 289 ILE A CA 1
ATOM 2276 C C . ILE A 1 289 ? 6.303 12.194 -20.543 1.00 35.09 289 ILE A C 1
ATOM 2278 O O . ILE A 1 289 ? 5.627 11.201 -20.284 1.00 35.09 289 ILE A O 1
ATOM 2282 N N . ARG A 1 290 ? 5.881 13.439 -20.263 1.00 32.50 290 ARG A N 1
ATOM 2283 C CA . ARG A 1 290 ? 4.607 13.715 -19.571 1.00 32.50 290 ARG A CA 1
ATOM 2284 C C . ARG A 1 290 ? 3.388 13.162 -20.320 1.00 32.50 290 ARG A C 1
ATOM 2286 O O . ARG A 1 290 ? 2.481 12.634 -19.687 1.00 32.50 290 ARG A O 1
ATOM 2293 N N . PHE A 1 291 ? 3.360 13.246 -21.653 1.00 27.62 291 PHE A N 1
ATOM 2294 C CA . PHE A 1 291 ? 2.228 12.757 -22.452 1.00 27.62 291 PHE A CA 1
ATOM 2295 C C . PHE A 1 291 ? 2.130 11.221 -22.473 1.00 27.62 291 PHE A C 1
ATOM 2297 O O . PHE A 1 291 ? 1.027 10.678 -22.447 1.00 27.62 291 PHE A O 1
ATOM 2304 N N . LEU A 1 292 ? 3.270 10.516 -22.459 1.00 30.84 292 LEU A N 1
ATOM 2305 C CA . LEU A 1 292 ? 3.308 9.060 -22.278 1.00 30.84 292 LEU A CA 1
ATOM 2306 C C . LEU A 1 292 ? 2.854 8.654 -20.870 1.00 30.84 292 LEU A C 1
ATOM 2308 O O . LEU A 1 292 ? 2.045 7.739 -20.747 1.00 30.84 292 LEU A O 1
ATOM 2312 N N . GLN A 1 293 ? 3.299 9.365 -19.828 1.00 31.14 293 GLN A N 1
ATOM 2313 C CA . GLN A 1 293 ? 2.846 9.128 -18.451 1.00 31.14 293 GLN A CA 1
ATOM 2314 C C . GLN A 1 293 ? 1.319 9.282 -18.329 1.00 31.14 293 GLN A C 1
ATOM 2316 O O . GLN A 1 293 ? 0.648 8.362 -17.869 1.00 31.14 293 GLN A O 1
ATOM 2321 N N . HIS A 1 294 ? 0.745 10.388 -18.816 1.00 28.75 294 HIS A N 1
ATOM 2322 C CA . HIS A 1 294 ? -0.691 10.667 -18.665 1.00 28.75 294 HIS A CA 1
ATOM 2323 C C . HIS A 1 294 ? -1.621 9.670 -19.380 1.00 28.75 294 HIS A C 1
ATOM 2325 O O . HIS A 1 294 ? -2.726 9.440 -18.898 1.00 28.75 294 HIS A O 1
ATOM 2331 N N . LYS A 1 295 ? -1.207 9.060 -20.503 1.00 26.17 295 LYS A N 1
ATOM 2332 C CA . LYS A 1 295 ? -2.025 8.037 -21.188 1.00 26.17 295 LYS A CA 1
ATOM 2333 C C . LYS A 1 295 ? -1.742 6.593 -20.762 1.00 26.17 295 LYS A C 1
ATOM 2335 O O . LYS A 1 295 ? -2.591 5.743 -21.008 1.00 26.17 295 LYS A O 1
ATOM 2340 N N . ALA A 1 296 ? -0.608 6.302 -20.122 1.00 26.19 296 ALA A N 1
ATOM 2341 C CA . ALA A 1 296 ? -0.313 4.957 -19.620 1.00 26.19 296 ALA A CA 1
ATOM 2342 C C . ALA A 1 296 ? -1.046 4.635 -18.303 1.00 26.19 296 ALA A C 1
ATOM 2344 O O . ALA A 1 296 ? -1.504 3.510 -18.122 1.00 26.19 296 ALA A O 1
ATOM 2345 N N . VAL A 1 297 ? -1.197 5.620 -17.408 1.00 34.62 297 VAL A N 1
ATOM 2346 C CA . VAL A 1 297 ? -1.744 5.432 -16.046 1.00 34.62 297 VAL A CA 1
ATOM 2347 C C . VAL A 1 297 ? -3.166 4.844 -16.025 1.00 34.62 297 VAL A C 1
ATOM 2349 O O . VAL A 1 297 ? -3.484 4.062 -15.138 1.00 34.62 297 VAL A O 1
ATOM 2352 N N . MET A 1 298 ? -4.004 5.138 -17.023 1.00 29.45 298 MET A N 1
ATOM 2353 C CA . MET A 1 298 ? -5.416 4.714 -17.049 1.00 29.45 298 MET A CA 1
ATOM 2354 C C . MET A 1 298 ? -5.662 3.208 -17.274 1.00 29.45 298 MET A C 1
ATOM 2356 O O . MET A 1 298 ? -6.805 2.772 -17.155 1.00 29.45 298 MET A O 1
ATOM 2360 N N . HIS A 1 299 ? -4.656 2.410 -17.657 1.00 33.44 299 HIS A N 1
ATOM 2361 C CA . HIS A 1 299 ? -4.840 1.009 -18.092 1.00 33.44 299 HIS A CA 1
ATOM 2362 C C . HIS A 1 299 ? -3.793 0.024 -17.529 1.00 33.44 299 HIS A C 1
ATOM 2364 O O . HIS A 1 299 ? -3.602 -1.070 -18.066 1.00 33.44 299 HIS A O 1
ATOM 2370 N N . LEU A 1 300 ? -3.114 0.386 -16.438 1.00 37.81 300 LEU A N 1
ATOM 2371 C CA . LEU A 1 300 ? -2.160 -0.484 -15.746 1.00 37.81 300 LEU A CA 1
ATOM 2372 C C . LEU A 1 300 ? -2.755 -0.956 -14.416 1.00 37.81 300 LEU A C 1
ATOM 2374 O O . LEU A 1 300 ? -3.000 -0.152 -13.524 1.00 37.81 300 LEU A O 1
ATOM 2378 N N . ALA A 1 301 ? -2.990 -2.264 -14.296 1.00 36.91 301 ALA A N 1
ATOM 2379 C CA . ALA A 1 301 ? -3.476 -2.882 -13.065 1.00 36.91 301 ALA A CA 1
ATOM 2380 C C . ALA A 1 301 ? -2.358 -2.862 -11.993 1.00 36.91 301 ALA A C 1
ATOM 2382 O O . ALA A 1 301 ? -1.300 -3.451 -12.245 1.00 36.91 301 ALA A O 1
ATOM 2383 N N . PRO A 1 302 ? -2.547 -2.169 -10.855 1.00 35.66 302 PRO A N 1
ATOM 2384 C CA . PRO A 1 302 ? -1.433 -1.733 -10.012 1.00 35.66 302 PRO A CA 1
ATOM 2385 C C . PRO A 1 302 ? -1.157 -2.635 -8.797 1.00 35.66 302 PRO A C 1
ATOM 2387 O O . PRO A 1 302 ? -2.025 -3.416 -8.398 1.00 35.66 302 PRO A O 1
ATOM 2390 N N . PRO A 1 303 ? 0.020 -2.486 -8.156 1.00 36.72 303 PRO A N 1
ATOM 2391 C CA . PRO A 1 303 ? 0.238 -2.919 -6.779 1.00 36.72 303 PRO A CA 1
ATOM 2392 C C . PRO A 1 303 ? -0.810 -2.347 -5.823 1.00 36.72 303 PRO A C 1
ATOM 2394 O O . PRO A 1 303 ? -1.316 -1.237 -6.009 1.00 36.72 303 PRO A O 1
ATOM 2397 N N . ALA A 1 304 ? -1.145 -3.130 -4.800 1.00 35.19 304 ALA A N 1
ATOM 2398 C CA . ALA A 1 304 ? -2.227 -2.805 -3.889 1.00 35.19 304 ALA A CA 1
ATOM 2399 C C . ALA A 1 304 ? -1.942 -3.304 -2.475 1.00 35.19 304 ALA A C 1
ATOM 2401 O O . ALA A 1 304 ? -1.795 -4.512 -2.238 1.00 35.19 304 ALA A O 1
ATOM 2402 N N . LEU A 1 305 ? -1.972 -2.382 -1.519 1.00 34.41 305 LEU A N 1
ATOM 2403 C CA . LEU A 1 305 ? -2.191 -2.734 -0.131 1.00 34.41 305 LEU A CA 1
ATOM 2404 C C . LEU A 1 305 ? -3.613 -3.286 0.018 1.00 34.41 305 LEU A C 1
ATOM 2406 O O . LEU A 1 305 ? -4.596 -2.691 -0.430 1.00 34.41 305 LEU A O 1
ATOM 2410 N N . ASN A 1 306 ? -3.703 -4.434 0.680 1.00 40.62 306 ASN A N 1
ATOM 2411 C CA . ASN A 1 306 ? -4.950 -5.117 0.959 1.00 40.62 306 ASN A CA 1
ATOM 2412 C C . ASN A 1 306 ? -5.117 -5.388 2.455 1.00 40.62 306 ASN A C 1
ATOM 2414 O O . ASN A 1 306 ? -4.188 -5.272 3.258 1.00 40.62 306 ASN A O 1
ATOM 2418 N N . ILE A 1 307 ? -6.331 -5.798 2.806 1.00 42.75 307 ILE A N 1
ATOM 2419 C CA . ILE A 1 307 ? -6.630 -6.405 4.094 1.00 42.75 307 ILE A CA 1
ATOM 2420 C C . ILE A 1 307 ? -6.468 -7.920 3.957 1.00 42.75 307 ILE A C 1
ATOM 2422 O O . ILE A 1 307 ? -6.848 -8.494 2.940 1.00 42.75 307 ILE A O 1
ATOM 2426 N N . VAL A 1 308 ? -5.899 -8.578 4.967 1.00 37.06 308 VAL A N 1
ATOM 2427 C CA . VAL A 1 308 ? -5.834 -10.046 5.031 1.00 37.06 308 VAL A CA 1
ATOM 2428 C C . VAL A 1 308 ? -6.531 -10.577 6.273 1.00 37.06 308 VAL A C 1
ATOM 2430 O O . VAL A 1 308 ? -6.437 -10.001 7.357 1.00 37.06 308 VAL A O 1
ATOM 2433 N N . GLU A 1 309 ? -7.197 -11.715 6.094 1.00 35.38 309 GLU A N 1
ATOM 2434 C CA . GLU A 1 309 ? -7.727 -12.573 7.151 1.00 35.38 309 GLU A CA 1
ATOM 2435 C C . GLU A 1 309 ? -7.064 -13.957 7.055 1.00 35.38 309 GLU A C 1
ATOM 2437 O O . GLU A 1 309 ? -6.950 -14.553 5.981 1.00 35.38 309 GLU A O 1
ATOM 2442 N N . ARG A 1 310 ? -6.605 -14.489 8.190 1.00 33.78 310 ARG A N 1
ATOM 2443 C CA . ARG A 1 310 ? -6.066 -15.849 8.291 1.00 33.78 310 ARG A CA 1
ATOM 2444 C C . ARG A 1 310 ? -7.215 -16.824 8.547 1.00 33.78 310 ARG A C 1
ATOM 2446 O O . ARG A 1 310 ? -7.751 -16.882 9.654 1.00 33.78 310 ARG A O 1
ATOM 2453 N N . VAL A 1 311 ? -7.589 -17.614 7.541 1.00 37.38 311 VAL A N 1
ATOM 2454 C CA . VAL A 1 311 ? -8.769 -18.493 7.629 1.00 37.38 311 VAL A CA 1
ATOM 2455 C C . VAL A 1 311 ? -8.559 -19.590 8.677 1.00 37.38 311 VAL A C 1
ATOM 2457 O O . VAL A 1 311 ? -7.722 -20.483 8.528 1.00 37.38 311 VAL A O 1
ATOM 2460 N N . ALA A 1 312 ? -9.364 -19.551 9.742 1.00 35.84 312 ALA A N 1
ATOM 2461 C CA . ALA A 1 312 ? -9.234 -20.420 10.909 1.00 35.84 312 ALA A CA 1
ATOM 2462 C C . ALA A 1 312 ? -9.718 -21.872 10.678 1.00 35.84 312 ALA A C 1
ATOM 2464 O O . ALA A 1 312 ? -10.705 -22.324 11.260 1.00 35.84 312 ALA A O 1
ATOM 2465 N N . GLY A 1 313 ? -8.951 -22.631 9.891 1.00 32.44 313 GLY A N 1
ATOM 2466 C CA . GLY A 1 313 ? -8.731 -24.059 10.128 1.00 32.44 313 GLY A CA 1
ATOM 2467 C C . GLY A 1 313 ? -9.490 -25.073 9.262 1.00 32.44 313 GLY A C 1
ATOM 2468 O O . GLY A 1 313 ? -10.657 -25.384 9.494 1.00 32.44 313 GLY A O 1
ATOM 2469 N N . LYS A 1 314 ? -8.724 -25.780 8.423 1.00 28.11 314 LYS A N 1
ATOM 2470 C CA . LYS A 1 314 ? -8.810 -27.245 8.293 1.00 28.11 314 LYS A CA 1
ATOM 2471 C C . LYS A 1 314 ? -7.393 -27.819 8.336 1.00 28.11 314 LYS A C 1
ATOM 2473 O O . LYS A 1 314 ? -6.573 -27.471 7.496 1.00 28.11 314 LYS A O 1
ATOM 2478 N N . ARG A 1 315 ? -7.100 -28.718 9.285 1.00 32.44 315 ARG A N 1
ATOM 2479 C CA . ARG A 1 315 ? -5.947 -29.624 9.132 1.00 32.44 315 ARG A CA 1
ATOM 2480 C C . ARG A 1 315 ? -6.264 -30.593 7.982 1.00 32.44 315 ARG A C 1
ATOM 2482 O O . ARG A 1 315 ? -7.414 -31.039 7.916 1.00 32.44 315 ARG A O 1
ATOM 2489 N N . PRO A 1 316 ? -5.300 -30.967 7.123 1.00 33.16 316 PRO A N 1
ATOM 2490 C CA . PRO A 1 316 ? -5.484 -32.132 6.268 1.00 33.16 316 PRO A CA 1
ATOM 2491 C C . PRO A 1 316 ? -5.713 -33.370 7.155 1.00 33.16 316 PRO A C 1
ATOM 2493 O O . PRO A 1 316 ? -5.156 -33.439 8.261 1.00 33.16 316 PRO A O 1
ATOM 2496 N N . PRO A 1 317 ? -6.530 -34.346 6.725 1.00 32.88 317 PRO A N 1
ATOM 2497 C CA . PRO A 1 317 ? -6.651 -35.597 7.456 1.00 32.88 317 PRO A CA 1
ATOM 2498 C C . PRO A 1 317 ? -5.278 -36.274 7.506 1.00 32.88 317 PRO A C 1
ATOM 2500 O O . PRO A 1 317 ? -4.622 -36.431 6.476 1.00 32.88 317 PRO A O 1
ATOM 2503 N N . ARG A 1 318 ? -4.836 -36.701 8.697 1.00 35.81 318 ARG A N 1
ATOM 2504 C CA . ARG A 1 318 ? -3.731 -37.664 8.780 1.00 35.81 318 ARG A CA 1
ATOM 2505 C C . ARG A 1 318 ? -4.187 -38.925 8.057 1.00 35.81 318 ARG A C 1
ATOM 2507 O O . ARG A 1 318 ? -5.156 -39.544 8.499 1.00 35.81 318 ARG A O 1
ATOM 2514 N N . ALA A 1 319 ? -3.486 -39.301 6.992 1.00 35.94 319 ALA A N 1
ATOM 2515 C CA . ALA A 1 319 ? -3.626 -40.631 6.428 1.00 35.94 319 ALA A CA 1
ATOM 2516 C C . ALA A 1 319 ? -3.376 -41.662 7.542 1.00 35.94 319 ALA A C 1
ATOM 2518 O O . ALA A 1 319 ? -2.387 -41.571 8.273 1.00 35.94 319 ALA A O 1
ATOM 2519 N N . ARG A 1 320 ? -4.309 -42.603 7.695 1.00 38.78 320 ARG A N 1
ATOM 2520 C CA . ARG A 1 320 ? -4.035 -43.903 8.304 1.00 38.78 320 ARG A CA 1
ATOM 2521 C C . ARG A 1 320 ? -4.065 -44.902 7.155 1.00 38.78 320 ARG A C 1
ATOM 2523 O O . ARG A 1 320 ? -5.078 -44.978 6.463 1.00 38.78 320 ARG A O 1
ATOM 2530 N N . GLY A 1 321 ? -2.948 -45.584 6.965 1.00 38.50 321 GLY A N 1
ATOM 2531 C CA . GLY A 1 321 ? -2.625 -46.474 5.856 1.00 38.50 321 GLY A CA 1
ATOM 2532 C C . GLY A 1 321 ? -1.150 -46.783 5.986 1.00 38.50 321 GLY A C 1
ATOM 2533 O O . GLY A 1 321 ? -0.378 -45.829 5.757 1.00 38.50 321 GLY A O 1
#

pLDDT: mean 70.13, std 30.22, range [24.56, 98.5]